Protein AF-A0A9P4WHQ3-F1 (afdb_monomer_lite)

Structure (mmCIF, N/CA/C/O backbone):
data_AF-A0A9P4WHQ3-F1
#
_entry.id   AF-A0A9P4WHQ3-F1
#
loop_
_atom_site.group_PDB
_atom_site.id
_atom_site.type_symbol
_atom_site.label_atom_id
_atom_site.label_alt_id
_atom_site.label_comp_id
_atom_site.label_asym_id
_atom_site.label_entity_id
_atom_site.label_seq_id
_atom_site.pdbx_PDB_ins_code
_atom_site.Cartn_x
_atom_site.Cartn_y
_atom_site.Cartn_z
_atom_site.occupancy
_atom_site.B_iso_or_equiv
_atom_site.auth_seq_id
_atom_site.auth_comp_id
_atom_site.auth_asym_id
_atom_site.auth_atom_id
_atom_site.pdbx_PDB_model_num
ATOM 1 N N . MET A 1 1 ? -37.251 -9.359 0.823 1.00 60.66 1 MET A N 1
ATOM 2 C CA . MET A 1 1 ? -37.251 -7.897 1.041 1.00 60.66 1 MET A CA 1
ATOM 3 C C . MET A 1 1 ? -37.275 -7.653 2.541 1.00 60.66 1 MET A C 1
ATOM 5 O O . MET A 1 1 ? -38.050 -8.342 3.196 1.00 60.66 1 MET A O 1
ATOM 9 N N . PRO A 1 2 ? -36.410 -6.785 3.092 1.00 77.44 2 PRO A N 1
ATOM 10 C CA . PRO A 1 2 ? -36.405 -6.489 4.525 1.00 77.44 2 PRO A CA 1
ATOM 11 C C . PRO A 1 2 ? -37.749 -5.901 4.960 1.00 77.44 2 PRO A C 1
ATOM 13 O O . PRO A 1 2 ? -38.456 -5.282 4.158 1.00 77.44 2 PRO A O 1
ATOM 16 N N . SER A 1 3 ? -38.116 -6.111 6.220 1.00 88.94 3 SER A N 1
ATOM 17 C CA . SER A 1 3 ? -39.392 -5.615 6.739 1.00 88.94 3 SER A CA 1
ATOM 18 C C . SER A 1 3 ? -39.396 -4.082 6.820 1.00 88.94 3 SER A C 1
ATOM 20 O O . SER A 1 3 ? -38.364 -3.443 7.040 1.00 88.94 3 SER A O 1
ATOM 22 N N . LEU A 1 4 ? -40.576 -3.462 6.697 1.00 88.06 4 LEU A N 1
ATOM 23 C CA . LEU A 1 4 ? -40.725 -2.005 6.839 1.00 88.06 4 LEU A CA 1
ATOM 24 C C . LEU A 1 4 ? -40.186 -1.503 8.192 1.00 88.06 4 LEU A C 1
ATOM 26 O O . LEU A 1 4 ? -39.644 -0.403 8.285 1.00 88.06 4 LEU A O 1
ATOM 30 N N . ALA A 1 5 ? -40.322 -2.317 9.241 1.00 87.69 5 ALA A N 1
ATOM 31 C CA . ALA A 1 5 ? -39.817 -2.012 10.572 1.00 87.69 5 ALA A CA 1
ATOM 32 C C . ALA A 1 5 ? -38.280 -1.960 10.609 1.00 87.69 5 ALA A C 1
ATOM 34 O O . ALA A 1 5 ? -37.713 -1.026 11.179 1.00 87.69 5 ALA A O 1
ATOM 35 N N . GLU A 1 6 ? -37.601 -2.904 9.953 1.00 88.56 6 GLU A N 1
ATOM 36 C CA . GLU A 1 6 ? -36.138 -2.902 9.836 1.00 88.56 6 GLU A CA 1
ATOM 37 C C . GLU A 1 6 ? -35.634 -1.713 9.024 1.00 88.56 6 GLU A C 1
ATOM 39 O O . GLU A 1 6 ? -34.661 -1.079 9.432 1.00 88.56 6 GLU A O 1
ATOM 44 N N . LEU A 1 7 ? -36.323 -1.356 7.934 1.00 92.00 7 LEU A N 1
ATOM 45 C CA . LEU A 1 7 ? -35.969 -0.189 7.125 1.00 92.00 7 LEU A CA 1
ATOM 46 C C . LEU A 1 7 ? -36.108 1.111 7.931 1.00 92.00 7 LEU A C 1
ATOM 48 O O . LEU A 1 7 ? -35.200 1.939 7.932 1.00 92.00 7 LEU A O 1
ATOM 52 N N . LYS A 1 8 ? -37.212 1.272 8.674 1.00 92.75 8 LYS A N 1
ATOM 53 C CA . LYS A 1 8 ? -37.427 2.434 9.552 1.00 92.75 8 LYS A CA 1
ATOM 54 C C . LYS A 1 8 ? -36.368 2.522 10.646 1.00 92.75 8 LYS A C 1
ATOM 56 O O . LYS A 1 8 ? -35.884 3.614 10.936 1.00 92.75 8 LYS A O 1
ATOM 61 N N . ARG A 1 9 ? -35.987 1.387 11.239 1.00 91.75 9 ARG A N 1
ATOM 62 C CA . ARG A 1 9 ? -34.928 1.342 12.252 1.00 91.75 9 ARG A CA 1
ATOM 63 C C . ARG A 1 9 ? -33.576 1.723 11.653 1.00 91.75 9 ARG A C 1
ATOM 65 O O . ARG A 1 9 ? -32.908 2.591 12.201 1.00 91.75 9 ARG A O 1
ATOM 72 N N . ALA A 1 10 ? -33.212 1.131 10.516 1.00 87.31 10 ALA A N 1
ATOM 73 C CA . ALA A 1 10 ? -31.961 1.424 9.823 1.00 87.31 10 ALA A CA 1
ATOM 74 C C . ALA A 1 10 ? -31.871 2.897 9.398 1.00 87.31 10 ALA A C 1
ATOM 76 O O . ALA A 1 10 ? -30.833 3.520 9.599 1.00 87.31 10 ALA A O 1
ATOM 77 N N . ALA A 1 11 ? -32.965 3.476 8.891 1.00 91.81 11 ALA A N 1
ATOM 78 C CA . ALA A 1 11 ? -33.026 4.888 8.523 1.00 91.81 11 ALA A CA 1
ATOM 79 C C . ALA A 1 11 ? -32.851 5.817 9.734 1.00 91.81 11 ALA A C 1
ATOM 81 O O . ALA A 1 11 ? -32.116 6.796 9.643 1.00 91.81 11 ALA A O 1
ATOM 82 N N . ARG A 1 12 ? -33.464 5.493 10.883 1.00 91.25 12 ARG A N 1
ATOM 83 C CA . ARG A 1 12 ? -33.260 6.257 12.126 1.00 91.25 12 ARG A CA 1
ATOM 84 C C . ARG A 1 12 ? -31.816 6.184 12.598 1.00 91.25 12 ARG A C 1
ATOM 86 O O . ARG A 1 12 ? -31.216 7.221 12.824 1.00 91.25 12 ARG A O 1
ATOM 93 N N . THR A 1 13 ? -31.235 4.987 12.661 1.00 87.75 13 THR A N 1
ATOM 94 C CA . THR A 1 13 ? -29.832 4.819 13.063 1.00 87.75 13 THR A CA 1
ATOM 95 C C . THR A 1 13 ? -28.874 5.532 12.107 1.00 87.75 13 THR A C 1
ATOM 97 O O . THR A 1 13 ? -27.897 6.122 12.554 1.00 87.75 13 THR A O 1
ATOM 100 N N . ALA A 1 14 ? -29.157 5.519 10.802 1.00 85.69 14 ALA A N 1
ATOM 101 C CA . ALA A 1 14 ? -28.360 6.241 9.817 1.00 85.69 14 ALA A CA 1
ATOM 102 C C . ALA A 1 14 ? -28.469 7.764 9.984 1.00 85.69 14 ALA A C 1
ATOM 104 O O . ALA A 1 14 ? -27.453 8.445 9.898 1.00 85.69 14 ALA A O 1
ATOM 105 N N . LEU A 1 15 ? -29.669 8.296 10.248 1.00 92.69 15 LEU A N 1
ATOM 106 C CA . LEU A 1 15 ? -29.881 9.727 10.493 1.00 92.69 15 LEU A CA 1
ATOM 107 C C . LEU A 1 15 ? -29.251 10.192 11.804 1.00 92.69 15 LEU A C 1
ATOM 109 O O . LEU A 1 15 ? -28.642 11.253 11.828 1.00 92.69 15 LEU A O 1
ATOM 113 N N . GLU A 1 16 ? -29.358 9.397 12.864 1.00 90.06 16 GLU A N 1
ATOM 114 C CA . GLU A 1 16 ? -28.747 9.688 14.163 1.00 90.06 16 GLU A CA 1
ATOM 115 C C . GLU A 1 16 ? -27.221 9.703 14.048 1.00 90.06 16 GLU A C 1
ATOM 117 O O . GLU A 1 16 ? -26.570 10.655 14.469 1.00 90.06 16 GLU A O 1
ATOM 122 N N . TRP A 1 17 ? -26.660 8.709 13.349 1.00 92.56 17 TRP A N 1
ATOM 123 C CA . TRP A 1 17 ? -25.238 8.688 13.026 1.00 92.56 17 TRP A CA 1
ATOM 124 C C . TRP A 1 17 ? -24.823 9.904 12.193 1.00 92.56 17 TRP A C 1
ATOM 126 O O . TRP A 1 17 ? -23.817 10.537 12.501 1.00 92.56 17 TRP A O 1
ATOM 136 N N . LEU A 1 18 ? -25.594 10.255 11.157 1.00 90.00 18 LEU A N 1
ATOM 137 C CA . LEU A 1 18 ? -25.300 11.408 10.305 1.00 90.00 18 LEU A CA 1
ATOM 138 C C . LEU A 1 18 ? -25.360 12.717 11.100 1.00 90.00 18 LEU A C 1
ATOM 140 O O . LEU A 1 18 ? -24.548 13.604 10.867 1.00 90.00 18 LEU A O 1
ATOM 144 N N . TRP A 1 19 ? -26.305 12.829 12.033 1.00 90.62 19 TRP A N 1
ATOM 145 C CA . TRP A 1 19 ? -26.492 13.988 12.897 1.00 90.62 19 TRP A CA 1
ATOM 146 C C . TRP A 1 19 ? -25.334 14.150 13.883 1.00 90.62 19 TRP A C 1
ATOM 148 O O . TRP A 1 19 ? -24.694 15.200 13.895 1.00 90.62 19 TRP A O 1
ATOM 158 N N . GLU A 1 20 ? -25.000 13.111 14.655 1.00 86.25 20 GLU A N 1
ATOM 159 C CA . GLU A 1 20 ? -23.851 13.132 15.574 1.00 86.25 20 GLU A CA 1
ATOM 160 C C . GLU A 1 20 ? -22.543 13.406 14.826 1.00 86.25 20 GLU A C 1
ATOM 162 O O . GLU A 1 20 ? -21.713 14.213 15.254 1.00 86.25 20 GLU A O 1
ATOM 167 N N . TRP A 1 21 ? -22.372 12.775 13.664 1.00 83.56 21 TRP A N 1
ATOM 168 C CA . TRP A 1 21 ? -21.216 13.003 12.812 1.00 83.56 21 TRP A CA 1
ATOM 169 C C . TRP A 1 21 ? -21.183 14.438 12.272 1.00 83.56 21 TRP A C 1
ATOM 171 O O . TRP A 1 21 ? -20.144 15.083 12.329 1.00 83.56 21 TRP A O 1
ATOM 181 N N . TYR A 1 22 ? -22.306 14.985 11.805 1.00 84.06 22 TYR A N 1
ATOM 182 C CA . TYR A 1 22 ? -22.380 16.357 11.300 1.00 84.06 22 TYR A CA 1
ATOM 183 C C . TYR A 1 22 ? -21.968 17.377 12.366 1.00 84.06 22 TYR A C 1
ATOM 185 O O . TYR A 1 22 ? -21.098 18.205 12.105 1.00 84.06 22 TYR A O 1
ATOM 193 N N . TRP A 1 23 ? -22.518 17.289 13.579 1.00 77.94 23 TRP A N 1
ATOM 194 C CA . TRP A 1 23 ? -22.224 18.262 14.637 1.00 77.94 23 TRP A CA 1
ATOM 195 C C . TRP A 1 23 ? -20.805 18.143 15.182 1.00 77.94 23 TRP A C 1
ATOM 197 O O . TRP A 1 23 ? -20.116 19.156 15.289 1.00 77.94 23 TRP A O 1
ATOM 207 N N . THR A 1 24 ? -20.313 16.919 15.404 1.00 74.12 24 THR A N 1
ATOM 208 C CA . THR A 1 24 ? -18.900 16.719 15.774 1.00 74.12 24 THR A CA 1
ATOM 209 C C . THR A 1 24 ? -17.954 17.268 14.704 1.00 74.12 24 THR A C 1
ATOM 211 O O . THR A 1 24 ? -16.910 17.833 15.025 1.00 74.12 24 THR A O 1
ATOM 214 N N . GLN A 1 25 ? -18.326 17.178 13.423 1.00 63.47 25 GLN A N 1
ATOM 215 C CA . GLN A 1 25 ? -17.538 17.753 12.335 1.00 63.47 25 GLN A CA 1
ATOM 216 C C . GLN A 1 25 ? -17.646 19.275 12.237 1.00 63.47 25 GLN A C 1
ATOM 218 O O . GLN A 1 25 ? -16.656 19.907 11.868 1.00 63.47 25 GLN A O 1
ATOM 223 N N . LEU A 1 26 ? -18.779 19.888 12.594 1.00 70.62 26 LEU A N 1
ATOM 224 C CA . LEU A 1 26 ? -18.889 21.349 12.648 1.00 70.62 26 LEU A CA 1
ATOM 225 C C . LEU A 1 26 ? -18.020 21.939 13.760 1.00 70.62 26 LEU A C 1
ATOM 227 O O . LEU A 1 26 ? -17.287 22.895 13.500 1.00 70.62 26 LEU A O 1
ATOM 231 N N . ASP A 1 27 ? -18.015 21.335 14.949 1.00 67.56 27 ASP A N 1
ATOM 232 C CA . ASP A 1 27 ? -17.145 21.763 16.056 1.00 67.56 27 ASP A CA 1
ATOM 233 C C . ASP A 1 27 ? -15.662 21.730 15.645 1.00 67.56 27 ASP A C 1
ATOM 235 O O . ASP A 1 27 ? -14.860 22.607 15.980 1.00 67.56 27 ASP A O 1
ATOM 239 N N . HIS A 1 28 ? -15.303 20.737 14.831 1.00 56.38 28 HIS A N 1
ATOM 240 C CA . HIS A 1 28 ? -13.972 20.563 14.268 1.00 56.38 28 HIS A CA 1
ATOM 241 C C . HIS A 1 28 ? -13.645 21.495 13.091 1.00 56.38 28 HIS A C 1
ATOM 243 O O . HIS A 1 28 ? -12.481 21.897 12.954 1.00 56.38 28 HIS A O 1
ATOM 249 N N . ALA A 1 29 ? -14.623 21.813 12.241 1.00 55.34 29 ALA A N 1
ATOM 250 C CA . ALA A 1 29 ? -14.470 22.659 11.058 1.00 55.34 29 ALA A CA 1
ATOM 251 C C . ALA A 1 29 ? -14.414 24.152 11.411 1.00 55.34 29 ALA A C 1
ATOM 253 O O . ALA A 1 29 ? -13.648 24.889 10.794 1.00 55.34 29 ALA A O 1
ATOM 254 N N . PHE A 1 30 ? -15.160 24.580 12.433 1.00 62.38 30 PHE A N 1
ATOM 255 C CA . PHE A 1 30 ? -15.199 25.975 12.883 1.00 62.38 30 PHE A CA 1
ATOM 256 C C . PHE A 1 30 ? -14.212 26.301 14.006 1.00 62.38 30 PHE A C 1
ATOM 258 O O . PHE A 1 30 ? -14.163 27.440 14.460 1.00 62.38 30 PHE A O 1
ATOM 265 N N . GLY A 1 31 ? -13.396 25.333 14.439 1.00 54.19 31 GLY A N 1
ATOM 266 C CA . GLY A 1 31 ? -12.308 25.588 15.384 1.00 54.19 31 GLY A CA 1
ATOM 267 C C . GLY A 1 31 ? -12.779 26.124 16.737 1.00 54.19 31 GLY A C 1
ATOM 268 O O . GLY A 1 31 ? -12.006 26.788 17.414 1.00 54.19 31 GLY A O 1
ATOM 269 N N . LEU A 1 32 ? -14.015 25.824 17.154 1.00 52.38 32 LEU A N 1
ATOM 270 C CA . LEU A 1 32 ? -14.577 26.275 18.436 1.00 52.38 32 LEU A CA 1
ATOM 271 C C . LEU A 1 32 ? -13.933 25.590 19.658 1.00 52.38 32 LEU A C 1
ATOM 273 O O . LEU A 1 32 ? -14.339 25.829 20.793 1.00 52.38 32 LEU A O 1
ATOM 277 N N . ALA A 1 33 ? -12.901 24.767 19.452 1.00 45.31 33 ALA A N 1
ATOM 278 C CA . ALA A 1 33 ? -12.026 24.334 20.529 1.00 45.31 33 ALA A CA 1
ATOM 279 C C . ALA A 1 33 ? -11.262 25.555 21.084 1.00 45.31 33 ALA A C 1
ATOM 281 O O . ALA A 1 33 ? -10.563 26.231 20.325 1.00 45.31 33 ALA A O 1
ATOM 282 N N . PRO A 1 34 ? -11.349 25.857 22.391 1.00 45.88 34 PRO A N 1
ATOM 283 C CA . PRO A 1 34 ? -10.672 27.010 22.954 1.00 45.88 34 PRO A CA 1
ATOM 284 C C . PRO A 1 34 ? -9.181 26.692 23.105 1.00 45.88 34 PRO A C 1
ATOM 286 O O . PRO A 1 34 ? -8.759 26.066 24.076 1.00 45.88 34 PRO A O 1
ATOM 289 N N . SER A 1 35 ? -8.362 27.149 22.163 1.00 42.53 35 SER A N 1
ATOM 290 C CA . SER A 1 35 ? -6.934 27.351 22.408 1.00 42.53 35 SER A CA 1
ATOM 291 C C . SER A 1 35 ? -6.424 28.566 21.636 1.00 42.53 35 SER A C 1
ATOM 293 O O . SER A 1 35 ? -6.624 28.674 20.431 1.00 42.53 35 SER A O 1
ATOM 295 N N . LEU A 1 36 ? -5.806 29.461 22.407 1.00 36.81 36 LEU A N 1
ATOM 296 C CA . LEU A 1 36 ? -5.244 30.785 22.123 1.00 36.81 36 LEU A CA 1
ATOM 297 C C . LEU A 1 36 ? -4.415 30.950 20.826 1.00 36.81 36 LEU A C 1
ATOM 299 O O . LEU A 1 36 ? -4.003 29.965 20.217 1.00 36.81 36 LEU A O 1
ATOM 303 N N . PRO A 1 37 ? -4.162 32.212 20.410 1.00 60.97 37 PRO A N 1
ATOM 304 C CA . PRO A 1 37 ? -3.750 32.549 19.058 1.00 60.97 37 PRO A CA 1
ATOM 305 C C . PRO A 1 37 ? -2.231 32.512 18.894 1.00 60.97 37 PRO A C 1
ATOM 307 O O . PRO A 1 37 ? -1.508 33.093 19.701 1.00 60.97 37 PRO A O 1
ATOM 310 N N . THR A 1 38 ? -1.767 31.977 17.766 1.00 38.06 38 THR A N 1
ATOM 311 C CA . THR A 1 38 ? -0.480 32.394 17.203 1.00 38.06 38 THR A CA 1
ATOM 312 C C . THR A 1 38 ? -0.541 32.351 15.680 1.00 38.06 38 THR A C 1
ATOM 314 O O . THR A 1 38 ? -0.731 31.306 15.063 1.00 38.06 38 THR A O 1
ATOM 317 N N . PHE A 1 39 ? -0.415 33.539 15.094 1.00 48.00 39 PHE A N 1
ATOM 318 C CA . PHE A 1 39 ? 0.078 33.781 13.741 1.00 48.00 39 PHE A CA 1
ATOM 319 C C . PHE A 1 39 ? 1.367 32.972 13.529 1.00 48.00 39 PHE A C 1
ATOM 321 O O . PHE A 1 39 ? 2.271 33.152 14.338 1.00 48.00 39 PHE A O 1
ATOM 328 N N . ASP A 1 40 ? 1.503 32.155 12.477 1.00 36.25 40 ASP A N 1
ATOM 329 C CA . ASP A 1 40 ? 2.847 31.876 11.951 1.00 36.25 40 ASP A CA 1
ATOM 330 C C . ASP A 1 40 ? 2.868 31.239 10.554 1.00 36.25 40 ASP A C 1
ATOM 332 O O . ASP A 1 40 ? 1.939 30.540 10.142 1.00 36.25 40 ASP A O 1
ATOM 336 N N . MET A 1 41 ? 3.984 31.443 9.859 1.00 37.22 41 MET A N 1
ATOM 337 C CA . MET A 1 41 ? 4.415 30.804 8.613 1.00 37.22 41 MET A CA 1
ATOM 338 C C . MET A 1 41 ? 4.641 29.277 8.758 1.00 37.22 41 MET A C 1
ATOM 340 O O . MET A 1 41 ? 5.706 28.758 8.439 1.00 37.22 41 MET A O 1
ATOM 344 N N . GLY A 1 42 ? 3.641 28.541 9.253 1.00 40.91 42 GLY A N 1
ATOM 345 C CA . GLY A 1 42 ? 3.714 27.126 9.646 1.00 40.91 42 GLY A CA 1
ATOM 346 C C . GLY A 1 42 ? 2.752 26.210 8.884 1.00 40.91 42 GLY A C 1
ATOM 347 O O . GLY A 1 42 ? 2.120 25.335 9.477 1.00 40.91 42 GLY A O 1
ATOM 348 N N . THR A 1 43 ? 2.568 26.418 7.579 1.00 56.44 43 THR A N 1
ATOM 349 C CA . THR A 1 43 ? 1.574 25.660 6.798 1.00 56.44 43 THR A CA 1
ATOM 350 C C . THR A 1 43 ? 1.950 24.183 6.632 1.00 56.44 43 THR A C 1
ATOM 352 O O . THR A 1 43 ? 1.084 23.326 6.798 1.00 56.44 43 THR A O 1
ATOM 355 N N . GLU A 1 44 ? 3.219 23.846 6.378 1.00 57.00 44 GLU A N 1
ATOM 356 C CA . GLU A 1 44 ? 3.643 22.451 6.147 1.00 57.00 44 GLU A CA 1
ATOM 357 C C . GLU A 1 44 ? 3.706 21.596 7.419 1.00 57.00 44 GLU A C 1
ATOM 359 O O . GLU A 1 44 ? 3.245 20.447 7.420 1.00 57.00 44 GLU A O 1
ATOM 364 N N . THR A 1 45 ? 4.219 22.150 8.521 1.00 63.59 45 THR A N 1
ATOM 365 C CA . THR A 1 45 ? 4.191 21.491 9.837 1.00 63.59 45 THR A CA 1
ATOM 366 C C . THR A 1 45 ? 2.749 21.270 10.283 1.00 63.59 45 THR A C 1
ATOM 368 O O . THR A 1 45 ? 2.390 20.153 10.652 1.00 63.59 45 THR A O 1
ATOM 371 N N . SER A 1 46 ? 1.866 22.258 10.085 1.00 83.81 46 SER A N 1
ATOM 372 C CA . SER A 1 46 ? 0.438 22.099 10.384 1.00 83.81 46 SER A CA 1
ATOM 373 C C . SER A 1 46 ? -0.240 21.015 9.537 1.00 83.81 46 SER A C 1
ATOM 375 O O . SER A 1 46 ? -1.065 20.262 10.060 1.00 83.81 46 SER A O 1
ATOM 377 N N . VAL A 1 47 ? 0.084 20.893 8.243 1.00 89.69 47 VAL A N 1
ATOM 378 C CA . VAL A 1 47 ? -0.473 19.828 7.385 1.00 89.69 47 VAL A CA 1
ATOM 379 C C . VAL A 1 47 ? -0.010 18.454 7.863 1.00 89.69 47 VAL A C 1
ATOM 381 O O . VAL A 1 47 ? -0.834 17.550 8.008 1.00 89.69 47 VAL A O 1
ATOM 384 N N . THR A 1 48 ? 1.280 18.312 8.157 1.00 91.38 48 THR A N 1
ATOM 385 C CA . THR A 1 48 ? 1.873 17.054 8.631 1.00 91.38 48 THR A CA 1
ATOM 386 C C . THR A 1 48 ? 1.257 16.616 9.962 1.00 91.38 48 THR A C 1
ATOM 388 O O . THR A 1 48 ? 0.826 15.469 10.090 1.00 91.38 48 THR A O 1
ATOM 391 N N . ASP A 1 49 ? 1.102 17.534 10.918 1.00 92.50 49 ASP A N 1
ATOM 392 C CA . ASP A 1 49 ? 0.495 17.248 12.223 1.00 92.50 49 ASP A CA 1
ATOM 393 C C . ASP A 1 49 ? -0.978 16.845 12.103 1.00 92.50 49 ASP A C 1
ATOM 395 O O . ASP A 1 49 ? -1.444 15.905 12.755 1.00 92.50 49 ASP A O 1
ATOM 399 N N . ARG A 1 50 ? -1.732 17.513 11.222 1.00 93.56 50 ARG A N 1
ATOM 400 C CA . ARG A 1 50 ? -3.125 17.146 10.931 1.00 93.56 50 ARG A CA 1
ATOM 401 C C . ARG A 1 50 ? -3.221 15.754 10.304 1.00 93.56 50 ARG A C 1
ATOM 403 O O . ARG A 1 50 ? -4.091 14.981 10.707 1.00 93.56 50 ARG A O 1
ATOM 410 N N . LEU A 1 51 ? -2.334 15.411 9.366 1.00 95.50 51 LEU A N 1
ATOM 411 C CA . LEU A 1 51 ? -2.280 14.072 8.768 1.00 95.50 51 LEU A CA 1
ATOM 412 C C . LEU A 1 51 ? -1.926 13.008 9.811 1.00 95.50 51 LEU A C 1
ATOM 414 O O . LEU A 1 51 ? -2.627 11.999 9.907 1.00 95.50 51 LEU A O 1
ATOM 418 N N . HIS A 1 52 ? -0.922 13.259 10.654 1.00 94.00 52 HIS A N 1
ATOM 419 C CA . HIS A 1 52 ? -0.587 12.386 11.779 1.00 94.00 52 HIS A CA 1
ATOM 420 C C . HIS A 1 52 ? -1.772 12.169 12.719 1.00 94.00 52 HIS A C 1
ATOM 422 O O . HIS A 1 52 ? -2.032 11.037 13.131 1.00 94.00 52 HIS A O 1
ATOM 428 N N . ASN A 1 53 ? -2.530 13.220 13.030 1.00 94.88 53 ASN A N 1
ATOM 429 C CA . ASN A 1 53 ? -3.714 13.109 13.876 1.00 94.88 53 ASN A CA 1
ATOM 430 C C . ASN A 1 53 ? -4.810 12.247 13.235 1.00 94.88 53 ASN A C 1
ATOM 432 O O . ASN A 1 53 ? -5.397 11.407 13.926 1.00 94.88 53 ASN A O 1
ATOM 436 N N . ILE A 1 54 ? -5.054 12.386 11.928 1.00 96.00 54 ILE A N 1
ATOM 437 C CA . ILE A 1 54 ? -6.000 11.529 11.192 1.00 96.00 54 ILE A CA 1
ATOM 438 C C . ILE A 1 54 ? -5.537 10.072 11.235 1.00 96.00 54 ILE A C 1
ATOM 440 O O . ILE A 1 54 ? -6.316 9.192 11.604 1.00 96.00 54 ILE A O 1
ATOM 444 N N . ILE A 1 55 ? -4.261 9.823 10.933 1.00 96.19 55 ILE A N 1
ATOM 445 C CA . ILE A 1 55 ? -3.661 8.486 10.949 1.00 96.19 55 ILE A CA 1
ATOM 446 C C . ILE A 1 55 ? -3.769 7.852 12.343 1.00 96.19 55 ILE A C 1
ATOM 448 O O . ILE A 1 55 ? -4.254 6.730 12.492 1.00 96.19 55 ILE A O 1
ATOM 452 N N . LYS A 1 56 ? -3.366 8.571 13.392 1.00 95.38 56 LYS A N 1
ATOM 453 C CA . LYS A 1 56 ? -3.402 8.082 14.776 1.00 95.38 56 LYS A CA 1
ATOM 454 C C . LYS A 1 56 ? -4.828 7.757 15.221 1.00 95.38 56 LYS A C 1
ATOM 456 O O . LYS A 1 56 ? -5.061 6.719 15.848 1.00 95.38 56 LYS A O 1
ATOM 461 N N . THR A 1 57 ? -5.780 8.624 14.877 1.00 95.50 57 THR A N 1
ATOM 462 C CA . THR A 1 57 ? -7.205 8.427 15.176 1.00 95.50 57 THR A CA 1
ATOM 463 C C . THR A 1 57 ? -7.749 7.201 14.448 1.00 95.50 57 THR A C 1
ATOM 465 O O . THR A 1 57 ? -8.390 6.356 15.078 1.00 95.50 57 THR A O 1
ATOM 468 N N . TYR A 1 58 ? -7.415 7.051 13.162 1.00 97.00 58 TYR A N 1
ATOM 469 C CA . TYR A 1 58 ? -7.748 5.872 12.370 1.00 97.00 58 TYR A CA 1
ATOM 470 C C . TYR A 1 58 ? -7.215 4.590 13.016 1.00 97.00 58 TYR A C 1
ATOM 472 O O . TYR A 1 58 ? -7.991 3.681 13.300 1.00 97.00 58 TYR A O 1
ATOM 480 N N . VAL A 1 59 ? -5.914 4.528 13.314 1.00 96.12 59 VAL A N 1
ATOM 481 C CA . VAL A 1 59 ? -5.276 3.331 13.882 1.00 96.12 59 VAL A CA 1
ATOM 482 C C . VAL A 1 59 ? -5.916 2.947 15.218 1.00 96.12 59 VAL A C 1
ATOM 484 O O . VAL A 1 59 ? -6.167 1.764 15.461 1.00 96.12 59 VAL A O 1
ATOM 487 N N . LYS A 1 60 ? -6.228 3.923 16.082 1.00 95.69 60 LYS A N 1
ATOM 488 C CA . LYS A 1 60 ? -6.911 3.672 17.361 1.00 95.69 60 LYS A CA 1
ATOM 489 C C . LYS A 1 60 ? -8.307 3.078 17.147 1.00 95.69 60 LYS A C 1
ATOM 491 O O . LYS A 1 60 ? -8.612 2.037 17.731 1.00 95.69 60 LYS A O 1
ATOM 496 N N . ALA A 1 61 ? -9.123 3.705 16.299 1.00 94.94 61 ALA A N 1
ATOM 497 C CA . ALA A 1 61 ? -10.474 3.237 15.993 1.00 94.94 61 ALA A CA 1
ATOM 498 C C . ALA A 1 61 ? -10.453 1.850 15.330 1.00 94.94 61 ALA A C 1
ATOM 500 O O . ALA A 1 61 ? -11.188 0.949 15.731 1.00 94.94 61 ALA A O 1
ATOM 501 N N . ARG A 1 62 ? -9.538 1.634 14.382 1.00 95.19 62 ARG A N 1
ATOM 502 C CA . ARG A 1 62 ? -9.393 0.366 13.668 1.00 95.19 62 ARG A CA 1
ATOM 503 C C . ARG A 1 62 ? -8.989 -0.776 14.595 1.00 95.19 62 ARG A C 1
ATOM 505 O O . ARG A 1 62 ? -9.563 -1.860 14.525 1.00 95.19 62 ARG A O 1
ATOM 512 N N . LYS A 1 63 ? -8.051 -0.538 15.517 1.00 93.94 63 LYS A N 1
ATOM 513 C CA . LYS A 1 63 ? -7.679 -1.526 16.544 1.00 93.94 63 LYS A CA 1
ATOM 514 C C . LYS A 1 63 ? -8.873 -1.898 17.430 1.00 93.94 63 LYS A C 1
ATOM 516 O O . LYS A 1 63 ? -8.999 -3.060 17.809 1.00 93.94 63 LYS A O 1
ATOM 521 N N . GLN A 1 64 ? -9.757 -0.952 17.743 1.00 94.38 64 GLN A N 1
ATOM 522 C CA . GLN A 1 64 ? -10.982 -1.224 18.502 1.00 94.38 64 GLN A CA 1
ATOM 523 C C . GLN A 1 64 ? -12.005 -2.039 17.690 1.00 94.38 64 GLN A C 1
ATOM 525 O O . GLN A 1 64 ? -12.592 -2.981 18.225 1.00 94.38 64 GLN A O 1
ATOM 530 N N . GLU A 1 65 ? -12.184 -1.744 16.401 1.00 94.38 65 GLU A N 1
ATOM 531 C CA . GLU A 1 65 ? -13.035 -2.538 15.495 1.00 94.38 65 GLU A CA 1
ATOM 532 C C . GLU A 1 65 ? -12.561 -3.994 15.381 1.00 94.38 65 GLU A C 1
ATOM 534 O O . GLU A 1 65 ? -13.366 -4.919 15.483 1.00 94.38 65 GLU A O 1
ATOM 539 N N . ILE A 1 66 ? -11.248 -4.204 15.245 1.00 93.00 66 ILE A N 1
ATOM 540 C CA . ILE A 1 66 ? -10.650 -5.545 15.192 1.00 93.00 66 ILE A CA 1
ATOM 541 C C . ILE A 1 66 ? -10.875 -6.287 16.519 1.00 93.00 66 ILE A C 1
ATOM 543 O O . ILE A 1 66 ? -11.327 -7.431 16.521 1.00 93.00 66 ILE A O 1
ATOM 547 N N . LYS A 1 67 ? -10.625 -5.631 17.662 1.00 93.25 67 LYS A N 1
ATOM 548 C CA . LYS A 1 67 ? -10.825 -6.231 18.996 1.00 93.25 67 LYS A CA 1
ATOM 549 C C . LYS A 1 67 ? -12.283 -6.589 19.279 1.00 93.25 67 LYS A C 1
ATOM 551 O O . LYS A 1 67 ? -12.553 -7.621 19.883 1.00 93.25 67 LYS A O 1
ATOM 556 N N . SER A 1 68 ? -13.215 -5.758 18.823 1.00 92.00 68 SER A N 1
ATOM 557 C CA . SER A 1 68 ? -14.659 -6.008 18.944 1.00 92.00 68 SER A CA 1
ATOM 558 C C . SER A 1 68 ? -15.182 -7.071 17.971 1.00 92.00 68 SER A C 1
ATOM 560 O O . SER A 1 68 ? -16.378 -7.350 17.987 1.00 92.00 68 SER A O 1
ATOM 562 N N . LYS A 1 69 ? -14.309 -7.673 17.143 1.00 86.44 69 LYS A N 1
ATOM 563 C CA . LYS A 1 69 ? -14.655 -8.673 16.116 1.00 86.44 69 LYS A CA 1
ATOM 564 C C . LYS A 1 69 ? -15.822 -8.217 15.237 1.00 86.44 69 LYS A C 1
ATOM 566 O O . LYS A 1 69 ? -16.672 -9.011 14.830 1.00 86.44 69 LYS A O 1
ATOM 571 N N . ARG A 1 70 ? -15.889 -6.910 14.977 1.00 82.50 70 ARG A N 1
ATOM 572 C CA . ARG A 1 70 ? -16.966 -6.316 14.195 1.00 82.50 70 ARG A CA 1
ATOM 573 C C . ARG A 1 70 ? -16.878 -6.831 12.758 1.00 82.50 70 ARG A C 1
ATOM 575 O O . ARG A 1 70 ? -15.784 -6.956 12.208 1.00 82.50 70 ARG A O 1
ATOM 582 N N . ARG A 1 71 ? -18.029 -7.117 12.141 1.00 81.94 71 ARG A N 1
ATOM 583 C CA . ARG A 1 71 ? -18.080 -7.498 10.722 1.00 81.94 71 ARG A CA 1
ATOM 584 C C . ARG A 1 71 ? -17.475 -6.380 9.857 1.00 81.94 71 ARG A C 1
ATOM 586 O O . ARG A 1 71 ? -17.614 -5.197 10.181 1.00 81.94 71 ARG A O 1
ATOM 593 N N . SER A 1 72 ? -16.775 -6.755 8.787 1.00 75.88 72 SER A N 1
ATOM 594 C CA . SER A 1 72 ? -16.011 -5.824 7.943 1.00 75.88 72 SER A CA 1
ATOM 595 C C . SER A 1 72 ? -16.884 -4.749 7.290 1.00 75.88 72 SER A C 1
ATOM 597 O O . SER A 1 72 ? -16.461 -3.601 7.210 1.00 75.88 72 SER A O 1
ATOM 599 N N . ASP A 1 73 ? -18.116 -5.091 6.913 1.00 76.44 73 ASP A N 1
ATOM 600 C CA . ASP A 1 73 ? -19.130 -4.195 6.339 1.00 76.44 73 ASP A CA 1
ATOM 601 C C . ASP A 1 73 ? -19.593 -3.095 7.302 1.00 76.44 73 ASP A C 1
ATOM 603 O O . ASP A 1 73 ? -20.078 -2.052 6.876 1.00 76.44 73 ASP A O 1
ATOM 607 N N . LEU A 1 74 ? -19.431 -3.313 8.606 1.00 80.19 74 LEU A N 1
ATOM 608 C CA . LEU A 1 74 ? -19.804 -2.351 9.638 1.00 80.19 74 LEU A CA 1
ATOM 609 C C . LEU A 1 74 ? -18.620 -1.491 10.101 1.00 80.19 74 LEU A C 1
ATOM 611 O O . LEU A 1 74 ? -18.807 -0.607 10.934 1.00 80.19 74 LEU A O 1
ATOM 615 N N . CYS A 1 75 ? -17.403 -1.755 9.626 1.00 87.00 75 CYS A N 1
ATOM 616 C CA . CYS A 1 75 ? -16.226 -0.978 10.000 1.00 87.00 75 CYS A CA 1
ATOM 617 C C . CYS A 1 75 ? -16.249 0.379 9.285 1.00 87.00 75 CYS A C 1
ATOM 619 O O . CYS A 1 75 ? -16.178 0.442 8.060 1.00 87.00 75 CYS A O 1
ATOM 621 N N . THR A 1 76 ? -16.328 1.468 10.048 1.00 93.06 76 THR A N 1
ATOM 622 C CA . THR A 1 76 ? -16.439 2.832 9.507 1.00 93.06 76 THR A CA 1
ATOM 623 C C . THR A 1 76 ? -15.169 3.648 9.707 1.00 93.06 76 THR A C 1
ATOM 625 O O . THR A 1 76 ? -15.050 4.721 9.121 1.00 93.06 76 THR A O 1
ATOM 628 N N . SER A 1 77 ? -14.187 3.147 10.467 1.00 94.62 77 SER A N 1
ATOM 629 C CA . SER A 1 77 ? -12.943 3.866 10.775 1.00 94.62 77 SER A CA 1
ATOM 630 C C . SER A 1 77 ? -12.231 4.427 9.537 1.00 94.62 77 SER A C 1
ATOM 632 O O . SER A 1 77 ? -11.856 5.599 9.529 1.00 94.62 77 SER A O 1
ATOM 634 N N . ALA A 1 78 ? -12.091 3.628 8.474 1.00 95.00 78 ALA A N 1
ATOM 635 C CA . ALA A 1 78 ? -11.460 4.060 7.226 1.00 95.00 78 ALA A CA 1
ATOM 636 C C . ALA A 1 78 ? -12.285 5.142 6.513 1.00 95.00 78 ALA A C 1
ATOM 638 O O . ALA A 1 78 ? -11.727 6.153 6.093 1.00 95.00 78 ALA A O 1
ATOM 639 N N . ALA A 1 79 ? -13.609 4.965 6.432 1.00 94.31 79 ALA A N 1
ATOM 640 C CA . ALA A 1 79 ? -14.523 5.934 5.824 1.00 94.31 79 ALA A CA 1
ATOM 641 C C . ALA A 1 79 ? -14.507 7.278 6.563 1.00 94.31 79 ALA A C 1
ATOM 643 O O . ALA A 1 79 ? -14.400 8.332 5.937 1.00 94.31 79 ALA A O 1
ATOM 644 N N . THR A 1 80 ? -14.519 7.242 7.895 1.00 94.81 80 THR A N 1
ATOM 645 C CA . THR A 1 80 ? -14.393 8.432 8.742 1.00 94.81 80 THR A CA 1
ATOM 646 C C . THR A 1 80 ? -13.053 9.131 8.527 1.00 94.81 80 THR A C 1
ATOM 648 O O . THR A 1 80 ? -13.012 10.358 8.426 1.00 94.81 80 THR A O 1
ATOM 651 N N . ALA A 1 81 ? -11.955 8.376 8.422 1.00 95.94 81 ALA A N 1
ATOM 652 C CA . ALA A 1 81 ? -10.629 8.941 8.189 1.00 95.94 81 ALA A CA 1
ATOM 653 C C . ALA A 1 81 ? -10.507 9.583 6.797 1.00 95.94 81 ALA A C 1
ATOM 655 O O . ALA A 1 81 ? -10.024 10.709 6.698 1.00 95.94 81 ALA A O 1
ATOM 656 N N . TRP A 1 82 ? -11.014 8.924 5.748 1.00 95.19 82 TRP A N 1
ATOM 657 C CA . TRP A 1 82 ? -11.110 9.494 4.400 1.00 95.19 82 TRP A CA 1
ATOM 658 C C . TRP A 1 82 ? -11.955 10.768 4.387 1.00 95.19 82 TRP A C 1
ATOM 660 O O . TRP A 1 82 ? -11.514 11.796 3.885 1.00 95.19 82 TRP A O 1
ATOM 670 N N . SER A 1 83 ? -13.139 10.742 5.000 1.00 94.00 83 SER A N 1
ATOM 671 C CA . SER A 1 83 ? -14.003 11.922 5.044 1.00 94.00 83 SER A CA 1
ATOM 672 C C . SER A 1 83 ? -13.350 13.081 5.793 1.00 94.00 83 SER A C 1
ATOM 674 O O . SER A 1 83 ? -13.464 14.223 5.360 1.00 94.00 83 SER A O 1
ATOM 676 N N . THR A 1 84 ? -12.648 12.799 6.894 1.00 93.75 84 THR A N 1
ATOM 677 C CA . THR A 1 84 ? -11.913 13.820 7.654 1.00 93.75 84 THR A CA 1
ATOM 678 C C . THR A 1 84 ? -10.759 14.382 6.824 1.00 93.75 84 THR A C 1
ATOM 680 O O . THR A 1 84 ? -10.570 15.593 6.792 1.00 93.75 84 THR A O 1
ATOM 683 N N . TYR A 1 85 ? -10.014 13.529 6.115 1.00 94.56 85 TYR A N 1
ATOM 684 C CA . TYR A 1 85 ? -8.962 13.944 5.187 1.00 94.56 85 TYR A CA 1
ATOM 685 C C . TYR A 1 85 ? -9.509 14.872 4.094 1.00 94.56 85 TYR A C 1
ATOM 687 O O . TYR A 1 85 ? -9.029 15.994 3.937 1.00 94.56 85 TYR A O 1
ATOM 695 N N . THR A 1 86 ? -10.570 14.459 3.404 1.00 92.94 86 THR A N 1
ATOM 696 C CA . THR A 1 86 ? -11.192 15.261 2.348 1.00 92.94 86 THR A CA 1
ATOM 697 C C . THR A 1 86 ? -11.727 16.581 2.899 1.00 92.94 86 THR A C 1
ATOM 699 O O . THR A 1 86 ? -11.395 17.632 2.363 1.00 92.94 86 THR A O 1
ATOM 702 N N . LEU A 1 87 ? -12.467 16.571 4.011 1.00 90.56 87 LEU A N 1
ATOM 703 C CA . LEU A 1 87 ? -13.020 17.791 4.612 1.00 90.56 87 LEU A CA 1
ATOM 704 C C . LEU A 1 87 ? -11.926 18.792 5.020 1.00 90.56 87 LEU A C 1
ATOM 706 O O . LEU A 1 87 ? -12.078 19.994 4.825 1.00 90.56 87 LEU A O 1
ATOM 710 N N . ARG A 1 88 ? -10.822 18.307 5.599 1.00 89.62 88 ARG A N 1
ATOM 711 C CA . ARG A 1 88 ? -9.760 19.164 6.150 1.00 89.62 88 ARG A CA 1
ATOM 712 C C . ARG A 1 88 ? -8.840 19.760 5.097 1.00 89.62 88 ARG A C 1
ATOM 714 O O . ARG A 1 88 ? -8.235 20.796 5.367 1.00 89.62 88 ARG A O 1
ATOM 721 N N . PHE A 1 89 ? -8.689 19.088 3.960 1.00 90.81 89 PHE A N 1
ATOM 722 C CA . PHE A 1 89 ? -7.668 19.435 2.976 1.00 90.81 89 PHE A CA 1
ATOM 723 C C . PHE A 1 89 ? -8.214 19.781 1.596 1.00 90.81 89 PHE A C 1
ATOM 725 O O . PHE A 1 89 ? -7.418 20.142 0.740 1.00 90.81 89 PHE A O 1
ATOM 732 N N . THR A 1 90 ? -9.524 19.707 1.361 1.00 90.31 90 THR A N 1
ATOM 733 C CA . THR A 1 90 ? -10.125 20.140 0.091 1.00 90.31 90 THR A CA 1
ATOM 734 C C . THR A 1 90 ? -10.296 21.663 0.085 1.00 90.31 90 THR A C 1
ATOM 736 O O . THR A 1 90 ? -11.038 22.189 0.918 1.00 90.31 90 THR A O 1
ATOM 739 N N . PRO A 1 91 ? -9.626 22.399 -0.822 1.00 82.75 91 PRO A N 1
ATOM 740 C CA . PRO A 1 91 ? -9.839 23.829 -0.993 1.00 82.75 91 PRO A CA 1
ATOM 741 C C . PRO A 1 91 ? -11.253 24.122 -1.501 1.00 82.75 91 PRO A C 1
ATOM 743 O O . PRO A 1 91 ? -11.875 23.301 -2.177 1.00 82.75 91 PRO A O 1
ATOM 746 N N . GLY A 1 92 ? -11.752 25.330 -1.234 1.00 75.06 92 GLY A N 1
ATOM 747 C CA . GLY A 1 92 ? -13.024 25.778 -1.798 1.00 75.06 92 GLY A CA 1
ATOM 748 C C . GLY A 1 92 ? -13.006 25.698 -3.329 1.00 75.06 92 GLY A C 1
ATOM 749 O O . GLY A 1 92 ? -12.153 26.307 -3.969 1.00 75.06 92 GLY A O 1
ATOM 750 N N . GLY A 1 93 ? -13.943 24.942 -3.909 1.00 73.50 93 GLY A N 1
ATOM 751 C CA . GLY A 1 93 ? -14.093 24.791 -5.362 1.00 73.50 93 GLY A CA 1
ATOM 752 C C . GLY A 1 93 ? -13.536 23.496 -5.960 1.00 73.50 93 GLY A C 1
ATOM 753 O O . GLY A 1 93 ? -13.708 23.281 -7.158 1.00 73.50 93 GLY A O 1
ATOM 754 N N . THR A 1 94 ? -12.923 22.611 -5.166 1.00 80.94 94 THR A N 1
ATOM 755 C CA . THR A 1 94 ? -12.559 21.257 -5.616 1.00 80.94 94 THR A CA 1
ATOM 756 C C . THR A 1 94 ? -13.306 20.189 -4.819 1.00 80.94 94 THR A C 1
ATOM 758 O O . THR A 1 94 ? -13.934 20.466 -3.801 1.00 80.94 94 THR A O 1
ATOM 761 N N . THR A 1 95 ? -13.280 18.951 -5.311 1.00 79.75 95 THR A N 1
ATOM 762 C CA . THR A 1 95 ? -13.861 17.779 -4.632 1.00 79.75 95 THR A CA 1
ATOM 763 C C . THR A 1 95 ? -12.803 16.879 -3.997 1.00 79.75 95 THR A C 1
ATOM 765 O O . THR A 1 95 ? -13.149 15.890 -3.356 1.00 79.75 95 THR A O 1
ATOM 768 N N . LEU A 1 96 ? -11.520 17.187 -4.208 1.00 83.69 96 LEU A N 1
ATOM 769 C CA . LEU A 1 96 ? -10.386 16.397 -3.742 1.00 83.69 96 LEU A CA 1
ATOM 770 C C . LEU A 1 96 ? -9.282 17.300 -3.170 1.00 83.69 96 LEU A C 1
ATOM 772 O O . LEU A 1 96 ? -9.079 18.413 -3.680 1.00 83.69 96 LEU A O 1
ATOM 776 N N . PRO A 1 97 ? -8.539 16.810 -2.160 1.00 88.62 97 PRO A N 1
ATOM 777 C CA . PRO A 1 97 ? -7.347 17.477 -1.652 1.00 88.62 97 PRO A CA 1
ATOM 778 C C . PRO A 1 97 ? -6.241 17.649 -2.708 1.00 88.62 97 PRO A C 1
ATOM 780 O O . PRO A 1 97 ? -6.163 16.861 -3.655 1.00 88.62 97 PRO A O 1
ATOM 783 N N . PRO A 1 98 ? -5.345 18.644 -2.553 1.00 90.56 98 PRO A N 1
ATOM 784 C CA . PRO A 1 98 ? -4.230 18.869 -3.462 1.00 90.56 98 PRO A CA 1
ATOM 785 C C . PRO A 1 98 ? -3.268 17.680 -3.511 1.00 90.56 98 PRO A C 1
ATOM 787 O O . PRO A 1 98 ? -3.017 17.019 -2.500 1.00 90.56 98 PRO A O 1
ATOM 790 N N . ALA A 1 99 ? -2.625 17.483 -4.665 1.00 90.94 99 ALA A N 1
ATOM 791 C CA . ALA A 1 99 ? -1.613 16.440 -4.847 1.00 90.94 99 ALA A CA 1
ATOM 792 C C . ALA A 1 99 ? -0.464 16.540 -3.825 1.00 90.94 99 ALA A C 1
ATOM 794 O O . ALA A 1 99 ? 0.017 15.520 -3.347 1.00 90.94 99 ALA A O 1
ATOM 795 N N . ALA A 1 100 ? -0.074 17.754 -3.420 1.00 91.75 100 ALA A N 1
ATOM 796 C CA . ALA A 1 100 ? 0.941 17.963 -2.385 1.00 91.75 100 ALA A CA 1
ATOM 797 C C . ALA A 1 100 ? 0.545 17.335 -1.034 1.00 91.75 100 ALA A C 1
ATOM 799 O O . ALA A 1 100 ? 1.362 16.685 -0.385 1.00 91.75 100 ALA A O 1
ATOM 800 N N . THR A 1 101 ? -0.724 17.455 -0.632 1.00 93.44 101 THR A N 1
ATOM 801 C CA . THR A 1 101 ? -1.231 16.831 0.597 1.00 93.44 101 THR A CA 1
ATOM 802 C C . THR A 1 101 ? -1.276 15.309 0.473 1.00 93.44 101 THR A C 1
ATOM 804 O O . THR A 1 101 ? -0.956 14.606 1.430 1.00 93.44 101 THR A O 1
ATOM 807 N N . GLN A 1 102 ? -1.654 14.785 -0.698 1.00 94.38 102 GLN A N 1
ATOM 808 C CA . GLN A 1 102 ? -1.593 13.346 -0.971 1.00 94.38 102 GLN A CA 1
ATOM 809 C C . GLN A 1 102 ? -0.155 12.821 -0.881 1.00 94.38 102 GLN A C 1
ATOM 811 O O . GLN A 1 102 ? 0.079 11.805 -0.232 1.00 94.38 102 GLN A O 1
ATOM 816 N N . ASN A 1 103 ? 0.810 13.527 -1.471 1.00 94.56 103 ASN A N 1
ATOM 817 C CA . ASN A 1 103 ? 2.221 13.151 -1.421 1.00 94.56 103 ASN A CA 1
ATOM 818 C C . ASN A 1 103 ? 2.744 13.149 0.018 1.00 94.56 103 ASN A C 1
ATOM 820 O O . ASN A 1 103 ? 3.368 12.177 0.430 1.00 94.56 103 ASN A O 1
ATOM 824 N N . LYS A 1 104 ? 2.391 14.162 0.821 1.00 95.38 104 LYS A N 1
ATOM 825 C CA . LYS A 1 104 ? 2.758 14.196 2.242 1.00 95.38 104 LYS A CA 1
ATOM 826 C C . LYS A 1 104 ? 2.173 13.021 3.025 1.00 95.38 104 LYS A C 1
ATOM 828 O O . LYS A 1 104 ? 2.848 12.450 3.874 1.00 95.38 104 LYS A O 1
ATOM 833 N N . LEU A 1 105 ? 0.931 12.630 2.734 1.00 96.38 105 LEU A N 1
ATOM 834 C CA . LEU A 1 105 ? 0.332 11.440 3.336 1.00 96.38 105 LEU A CA 1
ATOM 835 C C . LEU A 1 105 ? 1.105 10.169 2.953 1.00 96.38 105 LEU A C 1
ATOM 837 O O . LEU A 1 105 ? 1.371 9.345 3.821 1.00 96.38 105 LEU A O 1
ATOM 841 N N . LEU A 1 106 ? 1.479 10.015 1.681 1.00 97.00 106 LEU A N 1
ATOM 842 C CA . LEU A 1 106 ? 2.266 8.870 1.216 1.00 97.00 106 LEU A CA 1
ATOM 843 C C . LEU A 1 106 ? 3.649 8.818 1.882 1.00 97.00 106 LEU A C 1
ATOM 845 O O . LEU A 1 106 ? 4.050 7.749 2.337 1.00 97.00 106 LEU A O 1
ATOM 849 N N . GLU A 1 107 ? 4.329 9.959 2.019 1.00 95.31 107 GLU A N 1
ATOM 850 C CA . GLU A 1 107 ? 5.591 10.068 2.765 1.00 95.31 107 GLU A CA 1
ATOM 851 C C . GLU A 1 107 ? 5.427 9.590 4.213 1.00 95.31 107 GLU A C 1
ATOM 853 O O . GLU A 1 107 ? 6.187 8.743 4.660 1.00 95.31 107 GLU A O 1
ATOM 858 N N . LEU A 1 108 ? 4.396 10.044 4.933 1.00 95.50 108 LEU A N 1
ATOM 859 C CA . LEU A 1 108 ? 4.142 9.610 6.317 1.00 95.50 108 LEU A CA 1
ATOM 860 C C . LEU A 1 108 ? 3.806 8.113 6.445 1.00 95.50 108 LEU A C 1
ATOM 862 O O . LEU A 1 108 ? 4.005 7.494 7.498 1.00 95.50 108 LEU A O 1
ATOM 866 N N . LEU A 1 109 ? 3.232 7.527 5.395 1.00 96.75 109 LEU A N 1
ATOM 867 C CA . LEU A 1 109 ? 2.873 6.114 5.362 1.00 96.75 109 LEU A CA 1
ATOM 868 C C . LEU A 1 109 ? 4.093 5.230 5.089 1.00 96.75 109 LEU A C 1
ATOM 870 O O . LEU A 1 109 ? 4.243 4.212 5.761 1.00 96.75 109 LEU A O 1
ATOM 874 N N . VAL A 1 110 ? 4.950 5.609 4.138 1.00 96.38 110 VAL A N 1
ATOM 875 C CA . VAL A 1 110 ? 5.997 4.732 3.587 1.00 96.38 110 VAL A CA 1
ATOM 876 C C . VAL A 1 110 ? 7.411 5.138 4.013 1.00 96.38 110 VAL A C 1
ATOM 878 O O . VAL A 1 110 ? 8.242 4.268 4.282 1.00 96.38 110 VAL A O 1
ATOM 881 N N . THR A 1 111 ? 7.704 6.434 4.091 1.00 92.88 111 THR A N 1
ATOM 882 C CA . THR A 1 111 ? 9.022 6.973 4.459 1.00 92.88 111 THR A CA 1
ATOM 883 C C . THR A 1 111 ? 9.159 7.051 5.985 1.00 92.88 111 THR A C 1
ATOM 885 O O . THR A 1 111 ? 8.157 7.188 6.682 1.00 92.88 111 THR A O 1
ATOM 888 N N . ASP A 1 112 ? 10.384 6.902 6.506 1.00 78.31 112 ASP A N 1
ATOM 889 C CA . ASP A 1 112 ? 10.731 6.863 7.943 1.00 78.31 112 ASP A CA 1
ATOM 890 C C . ASP A 1 112 ? 9.953 7.920 8.767 1.00 78.31 112 ASP A C 1
ATOM 892 O O . ASP A 1 112 ? 10.068 9.113 8.462 1.00 78.31 112 ASP A O 1
ATOM 896 N N . PRO A 1 113 ? 9.100 7.531 9.750 1.00 79.94 113 PRO A N 1
ATOM 897 C CA . PRO A 1 113 ? 9.012 6.239 10.461 1.00 79.94 113 PRO A CA 1
ATOM 898 C C . PRO A 1 113 ? 8.163 5.125 9.822 1.00 79.94 113 PRO A C 1
ATOM 900 O O . PRO A 1 113 ? 7.921 4.110 10.466 1.00 79.94 113 PRO A O 1
ATOM 903 N N . ALA A 1 114 ? 7.691 5.288 8.586 1.00 85.94 114 ALA A N 1
ATOM 904 C CA . ALA A 1 114 ? 6.939 4.296 7.811 1.00 85.94 114 ALA A CA 1
ATOM 905 C C . ALA A 1 114 ? 5.758 3.689 8.588 1.00 85.94 114 ALA A C 1
ATOM 907 O O . ALA A 1 114 ? 5.759 2.514 8.954 1.00 85.94 114 ALA A O 1
ATOM 908 N N . SER A 1 115 ? 4.721 4.492 8.845 1.00 91.69 115 SER A N 1
ATOM 909 C CA . SER A 1 115 ? 3.616 4.101 9.737 1.00 91.69 115 SER A CA 1
ATOM 910 C C . SER A 1 115 ? 2.853 2.828 9.331 1.00 91.69 115 SER A C 1
ATOM 912 O O . SER A 1 115 ? 2.217 2.207 10.186 1.00 91.69 115 SER A O 1
ATOM 914 N N . ILE A 1 116 ? 2.933 2.399 8.066 1.00 95.69 116 ILE A N 1
ATOM 915 C CA . ILE A 1 116 ? 2.337 1.133 7.600 1.00 95.69 116 ILE A CA 1
ATOM 916 C C . ILE A 1 116 ? 3.105 -0.116 8.056 1.00 95.69 116 ILE A C 1
ATOM 918 O O . ILE A 1 116 ? 2.603 -1.232 7.887 1.00 95.69 116 ILE A O 1
ATOM 922 N N . LEU A 1 117 ? 4.309 0.048 8.606 1.00 94.94 117 LEU A N 1
ATOM 923 C CA . LEU A 1 117 ? 5.127 -1.029 9.149 1.00 94.94 117 LEU A CA 1
ATOM 924 C C . LEU A 1 117 ? 4.863 -1.219 10.656 1.00 94.94 117 LEU A C 1
ATOM 926 O O . LEU A 1 117 ? 4.563 -0.258 11.370 1.00 94.94 117 LEU A O 1
ATOM 930 N N . PRO A 1 118 ? 4.960 -2.455 11.176 1.00 92.31 118 PRO A N 1
ATOM 931 C CA . PRO A 1 118 ? 5.026 -2.689 12.615 1.00 92.31 118 PRO A CA 1
ATOM 932 C C . PRO A 1 118 ? 6.222 -1.950 13.230 1.00 92.31 118 PRO A C 1
ATOM 934 O O . PRO A 1 118 ? 7.323 -2.013 12.693 1.00 92.31 118 PRO A O 1
ATOM 937 N N . GLN A 1 119 ? 6.019 -1.283 14.371 1.00 86.94 119 GLN A N 1
ATOM 938 C CA . GLN A 1 119 ? 7.080 -0.526 15.059 1.00 86.94 119 GLN A CA 1
ATOM 939 C C . GLN A 1 119 ? 8.238 -1.414 15.534 1.00 86.94 119 GLN A C 1
ATOM 941 O O . GLN A 1 119 ? 9.358 -0.946 15.698 1.00 86.94 119 GLN A O 1
ATOM 946 N N . ASP A 1 120 ? 7.954 -2.690 15.771 1.00 86.31 120 ASP A N 1
ATOM 947 C CA . ASP A 1 120 ? 8.873 -3.728 16.217 1.00 86.31 120 ASP A CA 1
ATOM 948 C C . ASP A 1 120 ? 9.105 -4.785 15.125 1.00 86.31 120 ASP A C 1
ATOM 950 O O . ASP A 1 120 ? 9.338 -5.955 15.437 1.00 86.31 120 ASP A O 1
ATOM 954 N N . LYS A 1 121 ? 9.018 -4.397 13.839 1.00 89.75 121 LYS A N 1
ATOM 955 C CA . LYS A 1 121 ? 9.258 -5.308 12.711 1.00 89.75 121 LYS A CA 1
ATOM 956 C C . LYS A 1 121 ? 10.631 -5.962 12.861 1.00 89.75 121 LYS A C 1
ATOM 958 O O . LYS A 1 121 ? 11.647 -5.280 12.930 1.00 89.75 121 LYS A O 1
ATOM 963 N N . LYS A 1 122 ? 10.644 -7.296 12.872 1.00 91.38 122 LYS A N 1
ATOM 964 C CA . LYS A 1 122 ? 11.861 -8.116 12.839 1.00 91.38 122 LYS A CA 1
ATOM 965 C C . LYS A 1 122 ? 11.949 -8.844 11.511 1.00 91.38 122 LYS A C 1
ATOM 967 O O . LYS A 1 122 ? 10.918 -9.107 10.886 1.00 91.38 122 LYS A O 1
ATOM 972 N N . LEU A 1 123 ? 13.158 -9.215 11.105 1.00 91.38 123 LEU A N 1
ATOM 973 C CA . LEU A 1 123 ? 13.343 -10.052 9.924 1.00 91.38 123 LEU A CA 1
ATOM 974 C C . LEU A 1 123 ? 12.562 -11.368 10.061 1.00 91.38 123 LEU A C 1
ATOM 976 O O . LEU A 1 123 ? 12.576 -12.003 11.117 1.00 91.38 123 LEU A O 1
ATOM 980 N N . GLY A 1 124 ? 11.824 -11.733 9.015 1.00 91.50 124 GLY A N 1
ATOM 981 C CA . GLY A 1 124 ? 10.981 -12.930 8.955 1.00 91.50 124 GLY A CA 1
ATOM 982 C C . GLY A 1 124 ? 9.671 -12.863 9.753 1.00 91.50 124 GLY A C 1
ATOM 983 O O . GLY A 1 124 ? 8.852 -13.777 9.652 1.00 91.50 124 GLY A O 1
ATOM 984 N N . SER A 1 125 ? 9.416 -11.808 10.538 1.00 93.06 125 SER A N 1
ATOM 985 C CA . SER A 1 125 ? 8.135 -11.673 11.244 1.00 93.06 125 SER A CA 1
ATOM 986 C C . SER A 1 125 ? 7.009 -11.288 10.281 1.00 93.06 125 SER A C 1
ATOM 988 O O . SER A 1 125 ? 7.189 -10.398 9.450 1.00 93.06 125 SER A O 1
ATOM 990 N N . THR A 1 126 ? 5.824 -11.872 10.459 1.00 93.56 126 THR A N 1
ATOM 991 C CA . THR A 1 126 ? 4.666 -11.652 9.576 1.00 93.56 126 THR A CA 1
ATOM 992 C C . THR A 1 126 ? 4.144 -10.206 9.552 1.00 93.56 126 THR A C 1
ATOM 994 O O . THR A 1 126 ? 4.014 -9.558 10.592 1.00 93.56 126 THR A O 1
ATOM 997 N N . MET A 1 127 ? 3.731 -9.737 8.369 1.00 95.56 127 MET A N 1
ATOM 998 C CA . MET A 1 127 ? 3.029 -8.459 8.165 1.00 95.56 127 MET A CA 1
ATOM 999 C C . MET A 1 127 ? 1.496 -8.538 8.289 1.00 95.56 127 MET A C 1
ATOM 1001 O O . MET A 1 127 ? 0.811 -7.521 8.156 1.00 95.56 127 MET A O 1
ATOM 1005 N N . SER A 1 128 ? 0.928 -9.708 8.604 1.00 94.38 128 SER A N 1
ATOM 1006 C CA . SER A 1 128 ? -0.532 -9.928 8.626 1.00 94.38 128 SER A CA 1
ATOM 1007 C C . SER A 1 128 ? -1.289 -8.911 9.491 1.00 94.38 128 SER A C 1
ATOM 1009 O O . SER A 1 128 ? -2.325 -8.383 9.086 1.00 94.38 128 SER A O 1
ATOM 1011 N N . GLY A 1 129 ? -0.756 -8.578 10.672 1.00 94.31 129 GLY A N 1
ATOM 1012 C CA . GLY A 1 129 ? -1.358 -7.576 11.558 1.00 94.31 129 GLY A CA 1
ATOM 1013 C C . GLY A 1 129 ? -1.377 -6.170 10.950 1.00 94.31 129 GLY A C 1
ATOM 1014 O O . GLY A 1 129 ? -2.374 -5.457 11.076 1.00 94.31 129 GLY A O 1
ATOM 1015 N N . ALA A 1 130 ? -0.312 -5.786 10.242 1.00 95.69 130 ALA A N 1
ATOM 1016 C CA . ALA A 1 130 ? -0.250 -4.517 9.527 1.00 95.69 130 ALA A CA 1
ATOM 1017 C C . ALA A 1 130 ? -1.250 -4.494 8.363 1.00 95.69 130 ALA A C 1
ATOM 1019 O O . ALA A 1 130 ? -1.998 -3.525 8.225 1.00 95.69 130 ALA A O 1
ATOM 1020 N N . PHE A 1 131 ? -1.356 -5.580 7.591 1.00 96.50 131 PHE A N 1
ATOM 1021 C CA . PHE A 1 131 ? -2.338 -5.688 6.510 1.00 96.50 131 PHE A CA 1
ATOM 1022 C 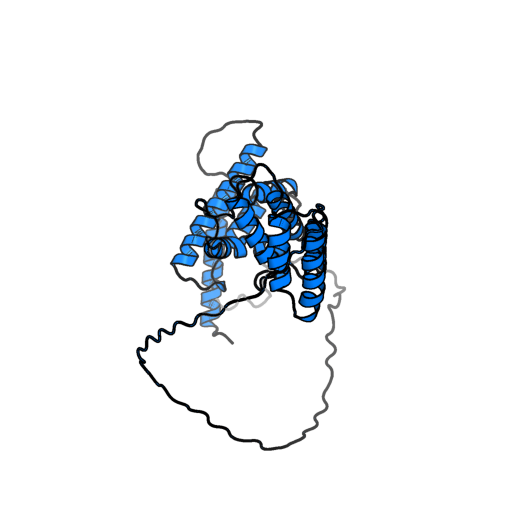C . PHE A 1 131 ? -3.776 -5.546 7.021 1.00 96.50 131 PHE A C 1
ATOM 1024 O O . PHE A 1 131 ? -4.555 -4.798 6.427 1.00 96.50 131 PHE A O 1
ATOM 1031 N N . LEU A 1 132 ? -4.116 -6.172 8.152 1.00 94.25 132 LEU A N 1
ATOM 1032 C CA . LEU A 1 132 ? -5.445 -6.066 8.772 1.00 94.25 132 LEU A CA 1
ATOM 1033 C C . LEU A 1 132 ? -5.800 -4.635 9.207 1.00 94.25 132 LEU A C 1
ATOM 1035 O O . LEU A 1 132 ? -6.970 -4.226 9.145 1.00 94.25 132 LEU A O 1
ATOM 1039 N N . VAL A 1 133 ? -4.800 -3.877 9.664 1.00 95.62 133 VAL A N 1
ATOM 1040 C CA . VAL A 1 133 ? -4.978 -2.483 10.081 1.00 95.62 133 VAL A CA 1
ATOM 1041 C C . VAL A 1 133 ? -5.032 -1.558 8.873 1.00 95.62 133 VAL A C 1
ATOM 1043 O O . VAL A 1 133 ? -5.900 -0.699 8.835 1.00 95.62 133 VAL A O 1
ATOM 1046 N N . TRP A 1 134 ? -4.159 -1.704 7.883 1.00 97.31 134 TRP A N 1
ATOM 1047 C CA . TRP A 1 134 ? -3.944 -0.660 6.876 1.00 97.31 134 TRP A CA 1
ATOM 1048 C C . TRP A 1 134 ? -4.616 -0.913 5.529 1.00 97.31 134 TRP A C 1
ATOM 1050 O O . TRP A 1 134 ? -4.986 0.055 4.866 1.00 97.31 134 TRP A O 1
ATOM 1060 N N . SER A 1 135 ? -4.845 -2.169 5.125 1.00 96.06 135 SER A N 1
ATOM 1061 C CA . SER A 1 135 ? -5.343 -2.470 3.769 1.00 96.06 135 SER A CA 1
ATOM 1062 C C . SER A 1 135 ? -6.685 -1.801 3.479 1.00 96.06 135 SER A C 1
ATOM 1064 O O . SER A 1 135 ? -6.880 -1.274 2.388 1.00 96.06 135 SER A O 1
ATOM 1066 N N . LEU A 1 136 ? -7.596 -1.755 4.459 1.00 94.94 136 LEU A N 1
ATOM 1067 C CA . LEU A 1 136 ? -8.899 -1.103 4.292 1.00 94.94 136 LEU A CA 1
ATOM 1068 C C . LEU A 1 136 ? -8.762 0.409 4.054 1.00 94.94 136 LEU A C 1
ATOM 1070 O O . LEU A 1 136 ? -9.413 0.948 3.162 1.00 94.94 136 LEU A O 1
ATOM 1074 N N . PHE A 1 137 ? -7.904 1.077 4.827 1.00 96.25 137 PHE A N 1
ATOM 1075 C CA . PHE A 1 137 ? -7.624 2.503 4.672 1.00 96.25 137 PHE A CA 1
ATOM 1076 C C . PHE A 1 137 ? -7.007 2.800 3.310 1.00 96.25 137 PHE A C 1
ATOM 1078 O O . PHE A 1 137 ? -7.546 3.605 2.558 1.00 96.25 137 PHE A O 1
ATOM 1085 N N . LEU A 1 138 ? -5.936 2.096 2.946 1.00 97.50 138 LEU A N 1
ATOM 1086 C CA . LEU A 1 138 ? -5.233 2.343 1.689 1.00 97.50 138 LEU A CA 1
ATOM 1087 C C . LEU A 1 138 ? -6.120 2.045 0.473 1.00 97.50 138 LEU A C 1
ATOM 1089 O O . LEU A 1 138 ? -6.184 2.861 -0.445 1.00 97.50 138 LEU A O 1
ATOM 1093 N N . ARG A 1 139 ? -6.873 0.934 0.486 1.00 96.25 139 ARG A N 1
ATOM 1094 C CA . ARG A 1 139 ? -7.846 0.611 -0.573 1.00 96.25 139 ARG A CA 1
ATOM 1095 C C . ARG A 1 139 ? -8.901 1.698 -0.737 1.00 96.25 139 ARG A C 1
ATOM 1097 O O . ARG A 1 139 ? -9.276 2.002 -1.865 1.00 96.25 139 ARG A O 1
ATOM 1104 N N . LEU A 1 140 ? -9.379 2.286 0.360 1.00 95.56 140 LEU A N 1
ATOM 1105 C CA . LEU A 1 140 ? -10.368 3.356 0.283 1.00 95.56 140 LEU A CA 1
ATOM 1106 C C . LEU A 1 140 ? -9.790 4.603 -0.398 1.00 95.56 140 LEU A C 1
ATOM 1108 O O . LEU A 1 140 ? -10.457 5.191 -1.246 1.00 95.56 140 LEU A O 1
ATOM 1112 N N . PHE A 1 141 ? -8.544 4.967 -0.094 1.00 95.25 141 PHE A N 1
ATOM 1113 C CA . PHE A 1 141 ? -7.854 6.046 -0.805 1.00 95.25 141 PHE A CA 1
ATOM 1114 C C . PHE A 1 141 ? -7.671 5.717 -2.292 1.00 95.25 141 PHE A C 1
ATOM 1116 O O . PHE A 1 141 ? -7.931 6.572 -3.132 1.00 95.25 141 PHE A O 1
ATOM 1123 N N . CYS A 1 142 ? -7.322 4.472 -2.634 1.00 95.50 142 CYS A N 1
ATOM 1124 C CA . CYS A 1 142 ? -7.222 4.029 -4.030 1.00 95.50 142 CYS A CA 1
ATOM 1125 C C . CYS A 1 142 ? -8.562 4.140 -4.775 1.00 95.50 142 CYS A C 1
ATOM 1127 O O . CYS A 1 142 ? -8.594 4.557 -5.928 1.00 95.50 142 CYS A O 1
ATOM 1129 N N . ALA A 1 143 ? -9.669 3.785 -4.118 1.00 94.44 143 ALA A N 1
ATOM 1130 C CA . ALA A 1 143 ? -11.001 3.832 -4.718 1.00 94.44 143 ALA A CA 1
ATOM 1131 C C . ALA A 1 143 ? -11.488 5.265 -4.988 1.00 94.44 143 ALA A C 1
ATOM 1133 O O . ALA A 1 143 ? -12.266 5.481 -5.914 1.00 94.44 143 ALA A O 1
ATOM 1134 N N . ASN A 1 144 ? -11.042 6.239 -4.188 1.00 93.56 144 ASN A N 1
ATOM 1135 C CA . ASN A 1 144 ? -11.490 7.629 -4.293 1.00 93.56 144 ASN A CA 1
ATOM 1136 C C . ASN A 1 144 ? -10.462 8.572 -4.949 1.00 93.56 144 ASN A C 1
ATOM 1138 O O . ASN A 1 144 ? -10.820 9.682 -5.337 1.00 93.56 144 ASN A O 1
ATOM 1142 N N . SER A 1 145 ? -9.204 8.150 -5.093 1.00 92.00 145 SER A N 1
ATOM 1143 C CA . SER A 1 145 ? -8.146 8.893 -5.782 1.00 92.00 145 SER A CA 1
ATOM 1144 C C . SER A 1 145 ? -7.413 7.975 -6.773 1.00 92.00 145 SER A C 1
ATOM 1146 O O . SER A 1 145 ? -6.579 7.161 -6.364 1.00 92.00 145 SER A O 1
ATOM 1148 N N . PRO A 1 146 ? -7.670 8.112 -8.090 1.00 90.25 146 PRO A N 1
ATOM 1149 C CA . PRO A 1 146 ? -7.069 7.256 -9.118 1.00 90.25 146 PRO A CA 1
ATOM 1150 C C . PRO A 1 146 ? -5.536 7.293 -9.158 1.00 90.25 146 PRO A C 1
ATOM 1152 O O . PRO A 1 146 ? -4.898 6.334 -9.587 1.00 90.25 146 PRO A O 1
ATOM 1155 N N . THR A 1 147 ? -4.925 8.395 -8.717 1.00 92.75 147 THR A N 1
ATOM 1156 C CA . THR A 1 147 ? -3.463 8.559 -8.699 1.00 92.75 147 THR A CA 1
ATOM 1157 C C . THR A 1 147 ? -2.818 7.970 -7.448 1.00 92.75 147 THR A C 1
ATOM 1159 O O . THR A 1 147 ? -1.599 7.802 -7.421 1.00 92.75 147 THR A O 1
ATOM 1162 N N . PHE A 1 148 ? -3.604 7.635 -6.420 1.00 95.38 148 PHE A N 1
ATOM 1163 C CA . PHE A 1 148 ?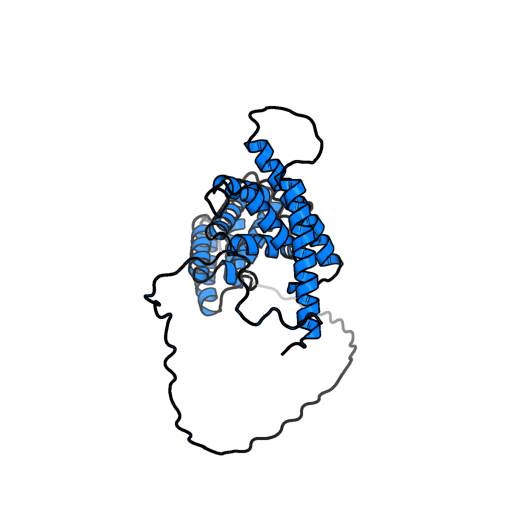 -3.080 7.185 -5.135 1.00 95.38 148 PHE A CA 1
ATOM 1164 C C . PHE A 1 148 ? -2.394 5.825 -5.234 1.00 95.38 148 PHE A C 1
ATOM 1166 O O . PHE A 1 148 ? -1.278 5.681 -4.746 1.00 95.38 148 PHE A O 1
ATOM 1173 N N . PHE A 1 149 ? -3.017 4.841 -5.892 1.00 96.38 149 PHE A N 1
ATOM 1174 C CA . PHE A 1 149 ? -2.438 3.498 -5.989 1.00 96.38 149 PHE A CA 1
ATOM 1175 C C . PHE A 1 149 ? -1.106 3.471 -6.759 1.00 96.38 149 PHE A C 1
ATOM 1177 O O . PHE A 1 149 ? -0.129 2.961 -6.206 1.00 96.38 149 PHE A O 1
ATOM 1184 N N . PRO A 1 150 ? -0.996 4.059 -7.972 1.00 95.62 150 PRO A N 1
ATOM 1185 C CA . PRO A 1 150 ? 0.284 4.117 -8.678 1.00 95.62 150 PRO A CA 1
ATOM 1186 C C . PRO A 1 150 ? 1.365 4.870 -7.894 1.00 95.62 150 PRO A C 1
ATOM 1188 O O . PRO A 1 150 ? 2.512 4.431 -7.878 1.00 95.62 150 PRO A O 1
ATOM 1191 N N . ALA A 1 151 ? 1.008 5.971 -7.220 1.00 96.62 151 ALA A N 1
ATOM 1192 C CA . ALA A 1 151 ? 1.951 6.749 -6.419 1.00 96.62 151 ALA A CA 1
ATOM 1193 C C . ALA A 1 151 ? 2.429 5.984 -5.172 1.00 96.62 151 ALA A C 1
ATOM 1195 O O . ALA A 1 151 ? 3.622 5.987 -4.878 1.00 96.62 151 ALA A O 1
ATOM 1196 N N . LEU A 1 152 ? 1.522 5.289 -4.475 1.00 97.81 152 LEU A N 1
ATOM 1197 C CA . LEU A 1 152 ? 1.852 4.437 -3.332 1.00 97.81 152 LEU A CA 1
ATOM 1198 C C . LEU A 1 152 ? 2.796 3.307 -3.741 1.00 97.81 152 LEU A C 1
ATOM 1200 O O . LEU A 1 152 ? 3.827 3.115 -3.102 1.00 97.81 152 LEU A O 1
ATOM 1204 N N . LEU A 1 153 ? 2.462 2.578 -4.809 1.00 97.56 153 LEU A N 1
ATOM 1205 C CA . LEU A 1 153 ? 3.285 1.467 -5.277 1.00 97.56 153 LEU A CA 1
ATOM 1206 C C . LEU A 1 153 ? 4.678 1.946 -5.699 1.00 97.56 153 LEU A C 1
ATOM 1208 O O . LEU A 1 153 ? 5.668 1.349 -5.288 1.00 97.56 153 LEU A O 1
ATOM 1212 N N . ALA A 1 154 ? 4.760 3.038 -6.465 1.00 96.44 154 ALA A N 1
ATOM 1213 C CA . ALA A 1 154 ? 6.037 3.610 -6.883 1.00 96.44 154 ALA A CA 1
ATOM 1214 C C . ALA A 1 154 ? 6.894 4.039 -5.683 1.00 96.44 154 ALA A C 1
ATOM 1216 O O . ALA A 1 154 ? 8.095 3.779 -5.666 1.00 96.44 154 ALA A O 1
ATOM 1217 N N . LEU A 1 155 ? 6.287 4.652 -4.659 1.00 97.12 155 LEU A N 1
ATOM 1218 C CA . LEU A 1 155 ? 7.005 5.043 -3.447 1.00 97.12 155 LEU A CA 1
ATOM 1219 C C . LEU A 1 155 ? 7.494 3.825 -2.655 1.00 97.12 155 LEU A C 1
ATOM 1221 O O . LEU A 1 155 ? 8.634 3.820 -2.206 1.00 97.12 155 LEU A O 1
ATOM 1225 N N . VAL A 1 156 ? 6.677 2.777 -2.522 1.00 97.19 156 VAL A N 1
ATOM 1226 C CA . VAL A 1 156 ? 7.090 1.531 -1.857 1.00 97.19 156 VAL A CA 1
ATOM 1227 C C . VAL A 1 156 ? 8.256 0.874 -2.599 1.00 97.19 156 VAL A C 1
ATOM 1229 O O . VAL A 1 156 ? 9.251 0.544 -1.963 1.00 97.19 156 VAL A O 1
ATOM 1232 N N . VAL A 1 157 ? 8.186 0.746 -3.929 1.00 95.62 157 VAL A N 1
ATOM 1233 C CA . VAL A 1 157 ? 9.279 0.181 -4.748 1.00 95.62 157 VAL A CA 1
ATOM 1234 C C . VAL A 1 157 ? 10.554 1.023 -4.647 1.00 95.62 157 VAL A C 1
ATOM 1236 O O . VAL A 1 157 ? 11.646 0.474 -4.508 1.00 95.62 157 VAL A O 1
ATOM 1239 N N . LYS A 1 158 ? 10.430 2.354 -4.639 1.00 95.19 158 LYS A N 1
ATOM 1240 C CA . LYS A 1 158 ? 11.565 3.258 -4.413 1.00 95.19 158 LYS A CA 1
ATOM 1241 C C . LYS A 1 158 ? 12.207 3.024 -3.041 1.00 95.19 158 LYS A C 1
ATOM 1243 O O . LYS A 1 158 ? 13.421 2.900 -2.946 1.00 95.19 158 LYS A O 1
ATOM 1248 N N . GLU A 1 159 ? 11.401 2.956 -1.985 1.00 95.06 159 GLU A N 1
ATOM 1249 C CA . GLU A 1 159 ? 11.877 2.833 -0.601 1.00 95.06 159 GLU A CA 1
ATOM 1250 C C . GLU A 1 159 ? 12.451 1.444 -0.281 1.00 95.06 159 GLU A C 1
ATOM 1252 O O . GLU A 1 159 ? 13.334 1.335 0.567 1.00 95.06 159 GLU A O 1
ATOM 1257 N N . ILE A 1 160 ? 12.027 0.391 -0.989 1.00 94.69 160 ILE A N 1
ATOM 1258 C CA . ILE A 1 160 ? 12.686 -0.928 -0.954 1.00 94.69 160 ILE A CA 1
ATOM 1259 C C . ILE A 1 160 ? 14.158 -0.812 -1.379 1.00 94.69 160 ILE A C 1
ATOM 1261 O O . ILE A 1 160 ? 15.027 -1.453 -0.789 1.00 94.69 160 ILE A O 1
ATOM 1265 N N . ASN A 1 161 ? 14.438 0.037 -2.368 1.00 92.81 161 ASN A N 1
ATOM 1266 C CA . ASN A 1 161 ? 15.767 0.226 -2.946 1.00 92.81 161 ASN A CA 1
ATOM 1267 C C . ASN A 1 161 ? 16.589 1.337 -2.262 1.00 92.81 161 ASN A C 1
ATOM 1269 O O . ASN A 1 161 ? 17.744 1.569 -2.625 1.00 92.81 161 ASN A O 1
ATOM 1273 N N . GLU A 1 162 ? 16.036 2.007 -1.245 1.00 93.19 162 GLU A N 1
ATOM 1274 C CA . GLU A 1 162 ? 16.732 3.062 -0.506 1.00 93.19 162 GLU A CA 1
ATOM 1275 C C . GLU A 1 162 ? 17.828 2.474 0.393 1.00 93.19 162 GLU A C 1
ATOM 1277 O O . GLU A 1 162 ? 17.544 1.703 1.316 1.00 93.19 162 GLU A O 1
ATOM 1282 N N . ARG A 1 163 ? 19.088 2.868 0.160 1.00 87.88 163 ARG A N 1
ATOM 1283 C CA . ARG A 1 163 ? 20.293 2.290 0.788 1.00 87.88 163 ARG A CA 1
ATOM 1284 C C . ARG A 1 163 ? 20.401 2.566 2.285 1.00 87.88 163 ARG A C 1
ATOM 1286 O O . ARG A 1 163 ? 20.963 1.741 3.004 1.00 87.88 163 ARG A O 1
ATOM 1293 N N . ALA A 1 164 ? 19.852 3.684 2.750 1.00 89.38 164 ALA A N 1
ATOM 1294 C CA . ALA A 1 164 ? 19.883 4.060 4.163 1.00 89.38 164 ALA A CA 1
ATOM 1295 C C . ALA A 1 164 ? 18.877 3.283 5.034 1.00 89.38 164 ALA A C 1
ATOM 1297 O O . ALA A 1 164 ? 18.974 3.303 6.260 1.00 89.38 164 ALA A O 1
ATOM 1298 N N . ARG A 1 165 ? 17.903 2.603 4.419 1.00 89.38 165 ARG A N 1
ATOM 1299 C CA . ARG A 1 165 ? 16.845 1.883 5.133 1.00 89.38 165 ARG A CA 1
ATOM 1300 C C . ARG A 1 165 ? 17.354 0.558 5.710 1.00 89.38 165 ARG A C 1
ATOM 1302 O O . ARG A 1 165 ? 18.103 -0.158 5.049 1.00 89.38 165 ARG A O 1
ATOM 1309 N N . CYS A 1 166 ? 16.917 0.213 6.922 1.00 91.25 166 CYS A N 1
ATOM 1310 C CA . CYS A 1 166 ? 17.231 -1.082 7.527 1.00 91.25 166 CYS A CA 1
ATOM 1311 C C . CYS A 1 166 ? 16.538 -2.247 6.800 1.00 91.25 166 CYS A C 1
ATOM 1313 O O . CYS A 1 166 ? 15.478 -2.089 6.183 1.00 91.25 166 CYS A O 1
ATOM 1315 N N . GLU A 1 167 ? 17.142 -3.431 6.893 1.00 92.31 167 GLU A N 1
ATOM 1316 C CA . GLU A 1 167 ? 16.695 -4.644 6.201 1.00 92.31 167 GLU A CA 1
ATOM 1317 C C . GLU A 1 167 ? 15.282 -5.068 6.638 1.00 92.31 167 GLU A C 1
ATOM 1319 O O . GLU A 1 167 ? 14.469 -5.457 5.802 1.00 92.31 167 GLU A O 1
ATOM 1324 N N . GLU A 1 168 ? 14.936 -4.910 7.919 1.00 94.12 168 GLU A N 1
ATOM 1325 C CA . GLU A 1 168 ? 13.603 -5.199 8.468 1.00 94.12 168 GLU A CA 1
ATOM 1326 C C . GLU A 1 168 ? 12.510 -4.382 7.770 1.00 94.12 168 GLU A C 1
ATOM 1328 O O . GLU A 1 168 ? 11.432 -4.893 7.444 1.00 94.12 168 GLU A O 1
ATOM 1333 N N . HIS A 1 169 ? 12.784 -3.096 7.538 1.00 93.62 169 HIS A N 1
ATOM 1334 C CA . HIS A 1 169 ? 11.844 -2.204 6.876 1.00 93.62 169 HIS A CA 1
ATOM 1335 C C . HIS A 1 169 ? 11.751 -2.491 5.381 1.00 93.62 169 HIS A C 1
ATOM 1337 O O . HIS A 1 169 ? 10.647 -2.445 4.837 1.00 93.62 169 HIS A O 1
ATOM 1343 N N . ARG A 1 170 ? 12.870 -2.808 4.718 1.00 94.88 170 ARG A N 1
ATOM 1344 C CA . ARG A 1 170 ? 12.850 -3.235 3.310 1.00 94.88 170 ARG A CA 1
ATOM 1345 C C . ARG A 1 170 ? 12.029 -4.505 3.135 1.00 94.88 170 ARG A C 1
ATOM 1347 O O . ARG A 1 170 ? 11.181 -4.544 2.251 1.00 94.88 170 ARG A O 1
ATOM 1354 N N . GLU A 1 171 ? 12.183 -5.477 4.032 1.00 95.50 171 GLU A N 1
ATOM 1355 C CA . GLU A 1 171 ? 11.367 -6.691 4.035 1.00 95.50 171 GLU A CA 1
ATOM 1356 C C . GLU A 1 171 ? 9.877 -6.386 4.145 1.00 95.50 171 GLU A C 1
ATOM 1358 O O . GLU A 1 171 ? 9.086 -6.854 3.327 1.00 95.50 171 GLU A O 1
ATOM 1363 N N . GLY A 1 172 ? 9.493 -5.571 5.130 1.00 96.25 172 GLY A N 1
ATOM 1364 C CA . GLY A 1 172 ? 8.095 -5.199 5.322 1.00 96.25 172 GLY A CA 1
ATOM 1365 C C . GLY A 1 172 ? 7.511 -4.471 4.108 1.00 96.25 172 GLY A C 1
ATOM 1366 O O . GLY A 1 172 ? 6.356 -4.702 3.749 1.00 96.25 172 GLY A O 1
ATOM 1367 N N . LEU A 1 173 ? 8.302 -3.623 3.444 1.00 96.69 173 LEU A N 1
ATOM 1368 C CA . LEU A 1 173 ? 7.894 -2.948 2.213 1.00 96.69 173 LEU A CA 1
ATOM 1369 C C . LEU A 1 173 ? 7.808 -3.902 1.014 1.00 96.69 173 LEU A C 1
ATOM 1371 O O . LEU A 1 173 ? 6.851 -3.803 0.246 1.00 96.69 173 LEU A O 1
ATOM 1375 N N . CYS A 1 174 ? 8.735 -4.854 0.875 1.00 96.56 174 CYS A N 1
ATOM 1376 C CA . CYS A 1 174 ? 8.647 -5.926 -0.121 1.00 96.56 174 CYS A CA 1
ATOM 1377 C C . CYS A 1 174 ? 7.368 -6.745 0.065 1.00 96.56 174 CYS A C 1
ATOM 1379 O O . CYS A 1 174 ? 6.625 -6.946 -0.895 1.00 96.56 174 CYS A O 1
ATOM 1381 N N . GLU A 1 175 ? 7.061 -7.163 1.295 1.00 97.31 175 GLU A N 1
ATOM 1382 C CA . GLU A 1 175 ? 5.819 -7.875 1.612 1.00 97.31 175 GLU A CA 1
ATOM 1383 C C . GLU A 1 175 ? 4.577 -7.029 1.280 1.00 97.31 175 GLU A C 1
ATOM 1385 O O . GLU A 1 175 ? 3.611 -7.547 0.717 1.00 97.31 175 GLU A O 1
ATOM 1390 N N . TRP A 1 176 ? 4.605 -5.718 1.550 1.00 97.81 176 TRP A N 1
ATOM 1391 C CA . TRP A 1 176 ? 3.547 -4.787 1.141 1.00 97.81 176 TRP A CA 1
ATOM 1392 C C . TRP A 1 176 ? 3.386 -4.697 -0.380 1.00 97.81 176 TRP A C 1
ATOM 1394 O O . TRP A 1 176 ? 2.255 -4.727 -0.870 1.00 97.81 176 TRP A O 1
ATOM 1404 N N . ALA A 1 177 ? 4.483 -4.592 -1.130 1.00 97.81 177 ALA A N 1
ATOM 1405 C CA . ALA A 1 177 ? 4.458 -4.538 -2.590 1.00 97.81 177 ALA A CA 1
ATOM 1406 C C . ALA A 1 177 ? 3.871 -5.825 -3.186 1.00 97.81 177 ALA A C 1
ATOM 1408 O O . ALA A 1 177 ? 2.965 -5.753 -4.022 1.00 97.81 177 ALA A O 1
ATOM 1409 N N . VAL A 1 178 ? 4.293 -6.994 -2.689 1.00 97.62 178 VAL A N 1
ATOM 1410 C CA . VAL A 1 178 ? 3.703 -8.287 -3.067 1.00 97.62 178 VAL A CA 1
ATOM 1411 C C . VAL A 1 178 ? 2.213 -8.310 -2.720 1.00 97.62 178 VAL A C 1
ATOM 1413 O O . VAL A 1 178 ? 1.392 -8.597 -3.590 1.00 97.62 178 VAL A O 1
ATOM 1416 N N . HIS A 1 179 ? 1.821 -7.932 -1.499 1.00 97.38 179 HIS A N 1
ATOM 1417 C CA . HIS A 1 179 ? 0.410 -7.897 -1.091 1.00 97.38 179 HIS A CA 1
ATOM 1418 C C . HIS A 1 179 ? -0.436 -7.005 -2.011 1.00 97.38 179 HIS A C 1
ATOM 1420 O O . HIS A 1 179 ? -1.503 -7.419 -2.470 1.00 97.38 179 HIS A O 1
ATOM 1426 N N . MET A 1 180 ? 0.055 -5.816 -2.363 1.00 97.69 180 MET A N 1
ATOM 1427 C CA . MET A 1 180 ? -0.626 -4.889 -3.274 1.00 97.69 180 MET A CA 1
ATOM 1428 C C . MET A 1 180 ? -0.755 -5.428 -4.706 1.00 97.69 180 MET A C 1
ATOM 1430 O O . MET A 1 180 ? -1.779 -5.208 -5.361 1.00 97.69 180 MET A O 1
ATOM 1434 N N . LEU A 1 181 ? 0.246 -6.153 -5.205 1.00 96.88 181 LEU A N 1
ATOM 1435 C CA . LEU A 1 181 ? 0.301 -6.634 -6.592 1.00 96.88 181 LEU A CA 1
ATOM 1436 C C . LEU A 1 181 ? -0.377 -7.993 -6.811 1.00 96.88 181 LEU A C 1
ATOM 1438 O O . LEU A 1 181 ? -0.958 -8.231 -7.876 1.00 96.88 181 LEU A O 1
ATOM 1442 N N . ALA A 1 182 ? -0.334 -8.863 -5.805 1.00 94.75 182 ALA A N 1
ATOM 1443 C CA . ALA A 1 182 ? -0.709 -10.267 -5.924 1.00 94.75 182 ALA A CA 1
ATOM 1444 C C . ALA A 1 182 ? -1.985 -10.637 -5.162 1.00 94.75 182 ALA A C 1
ATOM 1446 O O . ALA A 1 182 ? -2.776 -11.456 -5.632 1.00 94.75 182 ALA A O 1
ATOM 1447 N N . SER A 1 183 ? -2.244 -10.030 -4.000 1.00 95.06 183 SER A N 1
ATOM 1448 C CA . SER A 1 183 ? -3.349 -10.490 -3.155 1.00 95.06 183 SER A CA 1
ATOM 1449 C C . SER A 1 183 ? -4.716 -10.242 -3.796 1.00 95.06 183 SER A C 1
ATOM 1451 O O . SER A 1 183 ? -4.926 -9.289 -4.560 1.00 95.06 183 SER A O 1
ATOM 1453 N N . ARG A 1 184 ? -5.692 -11.085 -3.445 1.00 94.12 184 ARG A N 1
ATOM 1454 C CA . ARG A 1 184 ? -7.085 -10.930 -3.893 1.00 94.12 184 ARG A CA 1
ATOM 1455 C C . ARG A 1 184 ? -7.722 -9.652 -3.350 1.00 94.12 184 ARG A C 1
ATOM 1457 O O . ARG A 1 184 ? -8.526 -9.045 -4.053 1.00 94.12 184 ARG A O 1
ATOM 1464 N N . GLU A 1 185 ? -7.321 -9.225 -2.154 1.00 93.06 185 GLU A N 1
ATOM 1465 C CA . GLU A 1 185 ? -7.818 -8.010 -1.505 1.00 93.06 185 GLU A CA 1
ATOM 1466 C C . GLU A 1 185 ? -7.543 -6.760 -2.338 1.00 93.06 185 GLU A C 1
ATOM 1468 O O . GLU A 1 185 ? -8.359 -5.853 -2.361 1.00 93.06 185 GLU A O 1
ATOM 1473 N N . TRP A 1 186 ? -6.441 -6.702 -3.078 1.00 95.94 186 TRP A N 1
ATOM 1474 C CA . TRP A 1 186 ? -6.077 -5.509 -3.846 1.00 95.94 186 TRP A CA 1
ATOM 1475 C C . TRP A 1 186 ? -6.561 -5.525 -5.303 1.00 95.94 186 TRP A C 1
ATOM 1477 O O . TRP A 1 186 ? -6.242 -4.625 -6.077 1.00 95.94 186 TRP A O 1
ATOM 1487 N N . ARG A 1 187 ? -7.381 -6.515 -5.687 1.00 94.44 187 ARG A N 1
ATOM 1488 C CA . ARG A 1 187 ? -7.894 -6.666 -7.060 1.00 94.44 187 ARG A CA 1
ATOM 1489 C C . ARG A 1 187 ? -8.607 -5.412 -7.568 1.00 94.44 187 ARG A C 1
ATOM 1491 O O . ARG A 1 187 ? -8.345 -4.985 -8.686 1.00 94.44 187 ARG A O 1
ATOM 1498 N N . GLU A 1 188 ? -9.473 -4.822 -6.748 1.00 93.94 188 GLU A N 1
ATOM 1499 C CA . GLU A 1 188 ? -10.243 -3.625 -7.116 1.00 93.94 188 GLU A CA 1
ATOM 1500 C C . GLU A 1 188 ? -9.341 -2.408 -7.348 1.00 93.94 188 GLU A C 1
ATOM 1502 O O . GLU A 1 188 ? -9.532 -1.692 -8.323 1.00 93.94 188 GLU A O 1
ATOM 1507 N N . ALA A 1 189 ? -8.324 -2.212 -6.501 1.00 94.56 189 ALA A N 1
ATOM 1508 C CA . ALA A 1 189 ? -7.382 -1.099 -6.626 1.00 94.56 189 ALA A CA 1
ATOM 1509 C C . ALA A 1 189 ? -6.504 -1.212 -7.885 1.00 94.56 189 ALA A C 1
ATOM 1511 O O . ALA A 1 189 ? -6.182 -0.202 -8.504 1.00 94.56 189 ALA A O 1
ATOM 1512 N N . ARG A 1 190 ? -6.144 -2.439 -8.286 1.00 94.50 190 ARG A N 1
ATOM 1513 C CA . ARG A 1 190 ? -5.392 -2.690 -9.526 1.00 94.50 190 ARG A CA 1
ATOM 1514 C C . ARG A 1 190 ? -6.243 -2.512 -10.786 1.00 94.50 190 ARG A C 1
ATOM 1516 O O . ARG A 1 190 ? -5.720 -2.123 -11.831 1.00 94.50 190 ARG A O 1
ATOM 1523 N N . GLY A 1 191 ? -7.534 -2.838 -10.707 1.00 92.00 191 GLY A N 1
ATOM 1524 C CA . GLY A 1 191 ? -8.460 -2.784 -11.837 1.00 92.00 191 GLY A CA 1
ATOM 1525 C C . GLY A 1 191 ? -7.927 -3.517 -13.075 1.00 92.00 191 GLY A C 1
ATOM 1526 O O . GLY A 1 191 ? -7.280 -4.562 -12.977 1.00 92.00 191 GLY A O 1
ATOM 1527 N N . ASN A 1 192 ? -8.156 -2.935 -14.252 1.00 91.31 192 ASN A N 1
ATOM 1528 C CA . ASN A 1 192 ? -7.719 -3.504 -15.533 1.00 91.31 192 ASN A CA 1
ATOM 1529 C C . ASN A 1 192 ? -6.203 -3.384 -15.773 1.00 91.31 192 ASN A C 1
ATOM 1531 O O . ASN A 1 192 ? -5.671 -4.041 -16.663 1.00 91.31 192 ASN A O 1
ATOM 1535 N N . ALA A 1 193 ? -5.495 -2.570 -14.984 1.00 91.19 193 ALA A N 1
ATOM 1536 C CA . ALA A 1 193 ? -4.054 -2.371 -15.115 1.00 91.19 193 ALA A CA 1
ATOM 1537 C C . ALA A 1 193 ? -3.229 -3.442 -14.378 1.00 91.19 193 ALA A C 1
ATOM 1539 O O . ALA A 1 193 ? -2.005 -3.424 -14.462 1.00 91.19 193 ALA A O 1
ATOM 1540 N N . ALA A 1 194 ? -3.872 -4.390 -13.681 1.00 92.81 194 ALA A N 1
ATOM 1541 C CA . ALA A 1 194 ? -3.208 -5.365 -12.812 1.00 92.81 194 ALA A CA 1
ATOM 1542 C C . ALA A 1 194 ? -2.025 -6.087 -13.472 1.00 92.81 194 ALA A C 1
ATOM 1544 O O . ALA A 1 194 ? -0.954 -6.172 -12.874 1.00 92.81 194 ALA A O 1
ATOM 1545 N N . ARG A 1 195 ? -2.212 -6.581 -14.701 1.00 93.06 195 ARG A N 1
ATOM 1546 C CA . ARG A 1 195 ? -1.164 -7.286 -15.446 1.00 93.06 195 ARG A CA 1
ATOM 1547 C C . ARG A 1 195 ? -0.013 -6.351 -15.809 1.00 93.06 195 ARG A C 1
ATOM 1549 O O . ARG A 1 195 ? 1.111 -6.603 -15.398 1.00 93.06 195 ARG A O 1
ATOM 1556 N N . SER A 1 196 ? -0.312 -5.237 -16.477 1.00 94.88 196 SER A N 1
ATOM 1557 C CA . SER A 1 196 ? 0.698 -4.251 -16.885 1.00 94.88 196 SER A CA 1
ATOM 1558 C C . SER A 1 196 ? 1.502 -3.704 -15.696 1.00 94.88 196 SER A C 1
ATOM 1560 O O . SER A 1 196 ? 2.708 -3.513 -15.808 1.00 94.88 196 SER A O 1
ATOM 1562 N N . MET A 1 197 ? 0.870 -3.509 -14.533 1.00 94.69 197 MET A N 1
ATOM 1563 C CA . MET A 1 197 ? 1.568 -3.075 -13.318 1.00 94.69 197 MET A CA 1
ATOM 1564 C C . MET A 1 197 ? 2.537 -4.136 -12.791 1.00 94.69 197 MET A C 1
ATOM 1566 O O . MET A 1 197 ? 3.657 -3.789 -12.425 1.00 94.69 197 MET A O 1
ATOM 1570 N N . ARG A 1 198 ? 2.139 -5.416 -12.774 1.00 95.75 198 ARG A N 1
ATOM 1571 C CA . ARG A 1 198 ? 3.042 -6.512 -12.388 1.00 95.75 198 ARG A CA 1
ATOM 1572 C C . ARG A 1 198 ? 4.208 -6.646 -13.359 1.00 95.75 198 ARG A C 1
ATOM 1574 O O . ARG A 1 198 ? 5.340 -6.723 -12.907 1.00 95.75 198 ARG A O 1
ATOM 1581 N N . GLU A 1 199 ? 3.939 -6.626 -14.663 1.00 95.25 199 GLU A N 1
ATOM 1582 C CA . GLU A 1 199 ? 4.974 -6.711 -15.702 1.00 95.25 199 GLU A CA 1
ATOM 1583 C C . GLU A 1 199 ? 5.969 -5.550 -15.599 1.00 95.25 199 GLU A C 1
ATOM 1585 O O . GLU A 1 199 ? 7.174 -5.766 -15.699 1.00 95.25 199 GLU A O 1
ATOM 1590 N N . LYS A 1 200 ? 5.482 -4.331 -15.329 1.00 95.69 200 LYS A N 1
ATOM 1591 C CA . LYS A 1 200 ? 6.337 -3.163 -15.107 1.00 95.69 200 LYS A CA 1
ATOM 1592 C C . LYS A 1 200 ? 7.260 -3.355 -13.901 1.00 95.69 200 LYS A C 1
ATOM 1594 O O . LYS A 1 200 ? 8.464 -3.177 -14.042 1.00 95.69 200 LYS A O 1
ATOM 1599 N N . VAL A 1 201 ? 6.710 -3.733 -12.743 1.00 96.31 201 VAL A N 1
ATOM 1600 C CA . VAL A 1 201 ? 7.509 -3.928 -11.520 1.00 96.31 201 VAL A CA 1
ATOM 1601 C C . VAL A 1 201 ? 8.493 -5.086 -11.686 1.00 96.31 201 VAL A C 1
ATOM 1603 O O . VAL A 1 201 ? 9.650 -4.951 -11.310 1.00 96.31 201 VAL A O 1
ATOM 1606 N N . LEU A 1 202 ? 8.078 -6.197 -12.304 1.00 96.06 202 LEU A N 1
ATOM 1607 C CA . LEU A 1 202 ? 8.978 -7.308 -12.623 1.00 96.06 202 LEU A CA 1
ATOM 1608 C C . LEU A 1 202 ? 10.111 -6.860 -13.549 1.00 96.06 202 LEU A C 1
ATOM 1610 O O . LEU A 1 202 ? 11.266 -7.167 -13.274 1.00 96.06 202 LEU A O 1
ATOM 1614 N N . GLY A 1 203 ? 9.802 -6.097 -14.600 1.00 94.00 203 GLY A N 1
ATOM 1615 C CA . GLY A 1 203 ? 10.807 -5.518 -15.489 1.00 94.00 203 GLY A CA 1
ATOM 1616 C C . GLY A 1 203 ? 11.826 -4.659 -14.738 1.00 94.00 203 GLY A C 1
ATOM 1617 O O . GLY A 1 203 ? 13.024 -4.875 -14.891 1.00 94.00 203 GLY A O 1
ATOM 1618 N N . GLU A 1 204 ? 11.358 -3.754 -13.873 1.00 92.69 204 GLU A N 1
ATOM 1619 C CA . GLU A 1 204 ? 12.215 -2.909 -13.026 1.00 92.69 204 GLU A CA 1
ATOM 1620 C C . GLU A 1 204 ? 13.115 -3.757 -12.104 1.00 92.69 204 GLU A C 1
ATOM 1622 O O . GLU A 1 204 ? 14.331 -3.548 -12.061 1.00 92.69 204 GLU A O 1
ATOM 1627 N N . CYS A 1 205 ? 12.555 -4.782 -11.449 1.00 93.94 205 CYS A N 1
ATOM 1628 C CA . CYS A 1 205 ? 13.312 -5.691 -10.586 1.00 93.94 205 CYS A CA 1
ATOM 1629 C C . CYS A 1 205 ? 14.409 -6.471 -11.330 1.00 93.94 205 CYS A C 1
ATOM 1631 O O . CYS A 1 205 ? 15.451 -6.749 -10.738 1.00 93.94 205 CYS A O 1
ATOM 1633 N N . MET A 1 206 ? 14.196 -6.818 -12.605 1.00 90.25 206 MET A N 1
ATOM 1634 C CA . MET A 1 206 ? 15.201 -7.523 -13.417 1.00 90.25 206 MET A CA 1
ATOM 1635 C C . MET A 1 206 ? 16.253 -6.587 -14.019 1.00 90.25 206 MET A C 1
ATOM 1637 O O . MET A 1 206 ? 17.343 -7.041 -14.361 1.00 90.25 206 MET A O 1
ATOM 1641 N N . THR A 1 207 ? 15.954 -5.293 -14.162 1.00 88.31 207 THR A N 1
ATOM 1642 C CA . THR A 1 207 ? 16.941 -4.303 -14.622 1.00 88.31 207 THR A CA 1
ATOM 1643 C C . THR A 1 207 ? 17.887 -3.855 -13.513 1.00 88.31 207 THR A C 1
ATOM 1645 O O . THR A 1 207 ? 19.067 -3.622 -13.768 1.00 88.31 207 THR A O 1
ATOM 1648 N N . GLU A 1 208 ? 17.393 -3.772 -12.277 1.00 86.19 208 GLU A N 1
ATOM 1649 C CA . GLU A 1 208 ? 18.179 -3.403 -11.102 1.00 86.19 208 GLU A CA 1
ATOM 1650 C C . GLU A 1 208 ? 18.321 -4.618 -10.184 1.00 86.19 208 GLU A C 1
ATOM 1652 O O . GLU A 1 208 ? 17.565 -4.800 -9.229 1.00 86.19 208 GLU A O 1
ATOM 1657 N N . LEU A 1 209 ? 19.294 -5.481 -10.482 1.00 84.31 209 LEU A N 1
ATOM 1658 C CA . LEU A 1 209 ? 19.508 -6.710 -9.721 1.00 84.31 209 LEU A CA 1
ATOM 1659 C C . LEU A 1 209 ? 19.985 -6.390 -8.297 1.00 84.31 209 LEU A C 1
ATOM 1661 O O . LEU A 1 209 ? 21.146 -6.062 -8.056 1.00 84.31 209 LEU A O 1
ATOM 1665 N N . GLY A 1 210 ? 19.062 -6.500 -7.347 1.00 87.56 210 GLY A N 1
ATOM 1666 C CA . GLY A 1 210 ? 19.305 -6.366 -5.916 1.00 87.56 210 GLY A CA 1
ATOM 1667 C C . GLY A 1 210 ? 18.545 -7.437 -5.141 1.00 87.56 210 GLY A C 1
ATOM 1668 O O . GLY A 1 210 ? 17.500 -7.906 -5.591 1.00 87.56 210 GLY A O 1
ATOM 1669 N N . THR A 1 211 ? 19.043 -7.813 -3.961 1.00 91.25 211 THR A N 1
ATOM 1670 C CA . THR A 1 211 ? 18.451 -8.868 -3.114 1.00 91.25 211 THR A CA 1
ATOM 1671 C C . THR A 1 211 ? 16.950 -8.669 -2.905 1.00 91.25 211 THR A C 1
ATOM 1673 O O . THR A 1 211 ? 16.162 -9.602 -3.043 1.00 91.25 211 THR A O 1
ATOM 1676 N N . TRP A 1 212 ? 16.540 -7.432 -2.627 1.00 94.12 212 TRP A N 1
ATOM 1677 C CA . TRP A 1 212 ? 15.144 -7.089 -2.378 1.00 94.12 212 TRP A CA 1
ATOM 1678 C C . TRP A 1 212 ? 14.286 -7.042 -3.645 1.00 94.12 212 TRP A C 1
ATOM 1680 O O . TRP A 1 212 ? 13.117 -7.419 -3.596 1.00 94.12 212 TRP A O 1
ATOM 1690 N N . ASN A 1 213 ? 14.868 -6.669 -4.786 1.00 94.62 213 ASN A N 1
ATOM 1691 C CA . ASN A 1 213 ? 14.195 -6.711 -6.083 1.00 94.62 213 ASN A CA 1
ATOM 1692 C C . ASN A 1 213 ? 13.957 -8.155 -6.545 1.00 94.62 213 ASN A C 1
ATOM 1694 O O . ASN A 1 213 ? 12.858 -8.476 -6.990 1.00 94.62 213 ASN A O 1
ATOM 1698 N N . LEU A 1 214 ? 14.935 -9.047 -6.356 1.00 94.75 214 LEU A N 1
ATOM 1699 C CA . LEU A 1 214 ? 14.764 -10.479 -6.622 1.00 94.75 214 LEU A CA 1
ATOM 1700 C C . LEU A 1 214 ? 13.689 -11.084 -5.713 1.00 94.75 214 LEU A C 1
ATOM 1702 O O . LEU A 1 214 ? 12.765 -11.729 -6.203 1.00 94.75 214 LEU A O 1
ATOM 1706 N N . ARG A 1 215 ? 13.729 -10.777 -4.411 1.00 94.88 215 ARG A N 1
ATOM 1707 C CA . ARG A 1 215 ? 12.715 -11.241 -3.454 1.00 94.88 215 ARG A CA 1
ATOM 1708 C C . ARG A 1 215 ? 11.310 -10.720 -3.779 1.00 94.88 215 ARG A C 1
ATOM 1710 O O . ARG A 1 215 ? 10.331 -11.454 -3.641 1.00 94.88 215 ARG A O 1
ATOM 1717 N N . LEU A 1 216 ? 11.191 -9.463 -4.210 1.00 96.81 216 LEU A N 1
ATOM 1718 C CA . LEU A 1 216 ? 9.926 -8.896 -4.679 1.00 96.81 216 LEU A CA 1
ATOM 1719 C C . LEU A 1 216 ? 9.428 -9.630 -5.930 1.00 96.81 216 LEU A C 1
ATOM 1721 O O . LEU A 1 216 ? 8.262 -10.026 -5.980 1.00 96.81 216 LEU A O 1
ATOM 1725 N N . ALA A 1 217 ? 10.306 -9.854 -6.909 1.00 96.75 217 ALA A N 1
ATOM 1726 C CA . ALA A 1 217 ? 9.962 -10.570 -8.128 1.00 96.75 217 ALA A CA 1
ATOM 1727 C C . ALA A 1 217 ? 9.492 -12.003 -7.839 1.00 96.75 217 ALA A C 1
ATOM 1729 O O . ALA A 1 217 ? 8.437 -12.398 -8.329 1.00 96.75 217 ALA A O 1
ATOM 1730 N N . GLU A 1 218 ? 10.194 -12.743 -6.979 1.00 95.81 218 GLU A N 1
ATOM 1731 C CA . GLU A 1 218 ? 9.788 -14.079 -6.517 1.00 95.81 218 GLU A CA 1
ATOM 1732 C C . GLU A 1 218 ? 8.379 -14.077 -5.923 1.00 95.81 218 GLU A C 1
ATOM 1734 O O . GLU A 1 218 ? 7.543 -14.901 -6.296 1.00 95.81 218 GLU A O 1
ATOM 1739 N N . GLY A 1 219 ? 8.093 -13.123 -5.032 1.00 96.31 219 GLY A N 1
ATOM 1740 C CA . GLY A 1 219 ? 6.783 -13.009 -4.398 1.00 96.31 219 GLY A CA 1
ATOM 1741 C C . GLY A 1 219 ? 5.660 -12.697 -5.391 1.00 96.31 219 GLY A C 1
ATOM 1742 O O . GLY A 1 219 ? 4.552 -13.216 -5.248 1.00 96.31 219 GLY A O 1
ATOM 1743 N N . ILE A 1 220 ? 5.935 -11.885 -6.416 1.00 96.81 220 ILE A N 1
ATOM 1744 C CA . ILE A 1 220 ? 4.969 -11.602 -7.486 1.00 96.81 220 ILE A CA 1
ATOM 1745 C C . ILE A 1 220 ? 4.752 -12.853 -8.343 1.00 96.81 220 ILE A C 1
ATOM 1747 O O . ILE A 1 220 ? 3.602 -13.236 -8.556 1.00 96.81 220 ILE A O 1
ATOM 1751 N N . VAL A 1 221 ? 5.830 -13.495 -8.806 1.00 96.62 221 VAL A N 1
ATOM 1752 C CA . VAL A 1 221 ? 5.789 -14.674 -9.690 1.00 96.62 221 VAL A CA 1
ATOM 1753 C C . VAL A 1 221 ? 5.094 -15.855 -9.022 1.00 96.62 221 VAL A C 1
ATOM 1755 O O . VAL A 1 221 ? 4.267 -16.513 -9.652 1.00 96.62 221 VAL A O 1
ATOM 1758 N N . ALA A 1 222 ? 5.342 -16.082 -7.731 1.00 94.94 222 ALA A N 1
ATOM 1759 C CA . ALA A 1 222 ? 4.692 -17.141 -6.962 1.00 94.94 222 ALA A CA 1
ATOM 1760 C C . ALA A 1 222 ? 3.157 -17.025 -6.937 1.00 94.94 222 ALA A C 1
ATOM 1762 O O . ALA A 1 222 ? 2.475 -18.028 -6.730 1.00 94.94 222 ALA A O 1
ATOM 1763 N N . ALA A 1 223 ? 2.621 -15.822 -7.152 1.00 91.75 223 ALA A N 1
ATOM 1764 C CA . ALA A 1 223 ? 1.193 -15.538 -7.129 1.00 91.75 223 ALA A CA 1
ATOM 1765 C C . ALA A 1 223 ? 0.568 -15.300 -8.517 1.00 91.75 223 ALA A C 1
ATOM 1767 O O . ALA A 1 223 ? -0.611 -14.940 -8.592 1.00 91.75 223 ALA A O 1
ATOM 1768 N N . LEU A 1 224 ? 1.340 -15.456 -9.597 1.00 91.94 224 LEU A N 1
ATOM 1769 C CA . LEU A 1 224 ? 0.821 -15.441 -10.965 1.00 91.94 224 LEU A CA 1
ATOM 1770 C C . LEU A 1 224 ? 0.086 -16.748 -11.291 1.00 91.94 224 LEU A C 1
ATOM 1772 O O . LEU A 1 224 ? 0.311 -17.779 -10.659 1.00 91.94 224 LEU A O 1
ATOM 1776 N N . ASP A 1 225 ? -0.771 -16.691 -12.309 1.00 89.88 225 ASP A N 1
ATOM 1777 C CA . ASP A 1 225 ? -1.399 -17.880 -12.887 1.00 89.88 225 ASP A CA 1
ATOM 1778 C C . ASP A 1 225 ? -0.345 -18.725 -13.632 1.00 89.88 225 ASP A C 1
ATOM 1780 O O . ASP A 1 225 ? 0.621 -18.172 -14.167 1.00 89.88 225 ASP A O 1
ATOM 1784 N N . ASP A 1 226 ? -0.541 -20.046 -13.705 1.00 85.25 226 ASP A N 1
ATOM 1785 C CA . ASP A 1 226 ? 0.483 -21.019 -14.135 1.00 85.25 226 ASP A CA 1
ATOM 1786 C C . ASP A 1 226 ? 1.180 -20.653 -15.462 1.00 85.25 226 ASP A C 1
ATOM 1788 O O . ASP A 1 226 ? 2.404 -20.695 -15.558 1.00 85.25 226 ASP A O 1
ATOM 1792 N N . GLY A 1 227 ? 0.432 -20.177 -16.463 1.00 84.50 227 GLY A N 1
ATOM 1793 C CA . GLY A 1 227 ? 1.010 -19.800 -17.759 1.00 84.50 227 GLY A CA 1
ATOM 1794 C C . GLY A 1 227 ? 1.915 -18.558 -17.726 1.00 84.50 227 GLY A C 1
ATOM 1795 O O . GLY A 1 227 ? 2.915 -18.504 -18.438 1.00 84.50 227 GLY A O 1
ATOM 1796 N N . GLU A 1 228 ? 1.589 -17.548 -16.912 1.00 88.81 228 GLU A N 1
ATOM 1797 C CA . GLU A 1 228 ? 2.454 -16.367 -16.741 1.00 88.81 228 GLU A CA 1
ATOM 1798 C C . GLU A 1 228 ? 3.634 -16.691 -15.815 1.00 88.81 228 GLU A C 1
ATOM 1800 O O . GLU A 1 228 ? 4.745 -16.196 -16.019 1.00 88.81 228 GLU A O 1
ATOM 1805 N N . LYS A 1 229 ? 3.394 -17.543 -14.816 1.00 92.94 229 LYS A N 1
ATOM 1806 C CA . LYS A 1 229 ? 4.381 -17.960 -13.827 1.00 92.94 229 LYS A CA 1
ATOM 1807 C C . LYS A 1 229 ? 5.575 -18.656 -14.465 1.00 92.94 229 LYS A C 1
ATOM 1809 O O . LYS A 1 229 ? 6.699 -18.283 -14.137 1.00 92.94 229 LYS A O 1
ATOM 1814 N N . ASP A 1 230 ? 5.363 -19.601 -15.376 1.00 92.94 230 ASP A N 1
ATOM 1815 C CA . ASP A 1 230 ? 6.462 -20.352 -16.002 1.00 92.94 230 ASP A CA 1
ATOM 1816 C C . ASP A 1 230 ? 7.397 -19.434 -16.800 1.00 92.94 230 ASP A C 1
ATOM 1818 O O . ASP A 1 230 ? 8.620 -19.485 -16.651 1.00 92.94 230 ASP A O 1
ATOM 1822 N N . MET A 1 231 ? 6.816 -18.523 -17.588 1.00 93.12 231 MET A N 1
ATOM 1823 C CA . MET A 1 231 ? 7.567 -17.539 -18.369 1.00 93.12 231 MET A CA 1
ATOM 1824 C C . MET A 1 231 ? 8.412 -16.633 -17.466 1.00 93.12 231 MET A C 1
ATOM 1826 O O . MET A 1 231 ? 9.608 -16.460 -17.700 1.00 93.12 231 MET A O 1
ATOM 1830 N N . TRP A 1 232 ? 7.804 -16.055 -16.427 1.00 94.69 232 TRP A N 1
ATOM 1831 C CA . TRP A 1 232 ? 8.515 -15.147 -15.527 1.00 94.69 232 TRP A CA 1
ATOM 1832 C C . TRP A 1 232 ? 9.508 -15.864 -14.608 1.00 94.69 232 TRP A C 1
ATOM 1834 O O . TRP A 1 232 ? 10.541 -15.280 -14.284 1.00 94.69 232 TRP A O 1
ATOM 1844 N N . SER A 1 233 ? 9.251 -17.121 -14.239 1.00 93.94 233 SER A N 1
ATOM 1845 C CA . SER A 1 233 ? 10.194 -17.947 -13.470 1.00 93.94 233 SER A CA 1
ATOM 1846 C C . SER A 1 233 ? 11.465 -18.212 -14.276 1.00 93.94 233 SER A C 1
ATOM 1848 O O . SER A 1 233 ? 12.559 -17.986 -13.771 1.00 93.94 233 SER A O 1
ATOM 1850 N N . ALA A 1 234 ? 11.336 -18.564 -15.562 1.00 93.50 234 ALA A N 1
ATOM 1851 C CA . ALA A 1 234 ? 12.490 -18.758 -16.439 1.00 93.50 234 ALA A CA 1
ATOM 1852 C C . ALA A 1 234 ? 13.343 -17.481 -16.586 1.00 93.50 234 ALA A C 1
ATOM 1854 O O . ALA A 1 234 ? 14.573 -17.545 -16.570 1.00 93.50 234 ALA A O 1
ATOM 1855 N N . ILE A 1 235 ? 12.702 -16.308 -16.693 1.00 93.06 235 ILE A N 1
ATOM 1856 C CA . ILE A 1 235 ? 13.401 -15.011 -16.745 1.00 93.06 235 ILE A CA 1
ATOM 1857 C C . ILE A 1 235 ? 14.119 -14.724 -15.417 1.00 93.06 235 ILE A C 1
ATOM 1859 O O . ILE A 1 235 ? 15.280 -14.311 -15.418 1.00 93.06 235 ILE A O 1
ATOM 1863 N N . LEU A 1 236 ? 13.448 -14.957 -14.286 1.00 93.06 236 LEU A N 1
ATOM 1864 C CA . LEU A 1 236 ? 14.018 -14.769 -12.953 1.00 93.06 236 LEU A CA 1
ATOM 1865 C C . LEU A 1 236 ? 15.236 -15.687 -12.732 1.00 93.06 236 LEU A C 1
ATOM 1867 O O . LEU A 1 236 ? 16.272 -15.217 -12.261 1.00 93.06 236 LEU A O 1
ATOM 1871 N N . ASP A 1 237 ? 15.169 -16.953 -13.140 1.00 91.44 237 ASP A N 1
ATOM 1872 C CA . ASP A 1 237 ? 16.292 -17.896 -13.037 1.00 91.44 237 ASP A CA 1
ATOM 1873 C C . ASP A 1 237 ? 17.476 -17.496 -13.935 1.00 91.44 237 ASP A C 1
ATOM 1875 O O . ASP A 1 237 ? 18.642 -17.556 -13.517 1.00 91.44 237 ASP A O 1
ATOM 1879 N N . ALA A 1 238 ? 17.197 -16.998 -15.144 1.00 90.88 238 ALA A N 1
ATOM 1880 C CA . ALA A 1 238 ? 18.218 -16.439 -16.031 1.00 90.88 238 ALA A CA 1
ATOM 1881 C C . ALA A 1 238 ? 18.898 -15.192 -15.429 1.00 90.88 238 ALA A C 1
ATOM 1883 O O . ALA A 1 238 ? 20.113 -15.023 -15.544 1.00 90.88 238 ALA A O 1
ATOM 1884 N N . SER A 1 239 ? 18.143 -14.333 -14.734 1.00 87.56 239 SER A N 1
ATOM 1885 C CA . SER A 1 239 ? 18.693 -13.126 -14.097 1.00 87.56 239 SER A CA 1
ATOM 1886 C C . SER A 1 239 ? 19.683 -13.446 -12.965 1.00 87.56 239 SER A C 1
ATOM 1888 O O . SER A 1 239 ? 20.694 -12.759 -12.801 1.00 87.56 239 SER A O 1
ATOM 1890 N N . ARG A 1 240 ? 19.450 -14.543 -12.230 1.00 86.38 240 ARG A N 1
ATOM 1891 C CA . ARG A 1 240 ? 20.330 -15.015 -11.148 1.00 86.38 240 ARG A CA 1
ATOM 1892 C C . ARG A 1 240 ? 21.636 -15.592 -11.680 1.00 86.38 240 ARG A C 1
ATOM 1894 O O . ARG A 1 240 ? 22.703 -15.324 -11.134 1.00 86.38 240 ARG A O 1
ATOM 1901 N N . THR A 1 241 ? 21.550 -16.373 -12.753 1.00 79.69 241 THR A N 1
ATOM 1902 C CA . THR A 1 241 ? 22.713 -17.021 -13.376 1.00 79.69 241 THR A CA 1
ATOM 1903 C C . THR A 1 241 ? 23.580 -16.026 -14.153 1.00 79.69 241 THR A C 1
ATOM 1905 O O . THR A 1 241 ? 24.805 -16.139 -14.132 1.00 79.69 241 THR A O 1
ATOM 1908 N N . GLY A 1 242 ? 22.980 -14.988 -14.747 1.00 63.78 242 GLY A N 1
ATOM 1909 C CA . GLY A 1 242 ? 23.697 -13.918 -15.451 1.00 63.78 242 GLY A CA 1
ATOM 1910 C C . GLY A 1 242 ? 24.527 -12.990 -14.551 1.00 63.78 242 GLY A C 1
ATOM 1911 O O . GLY A 1 242 ? 25.556 -12.479 -14.987 1.00 63.78 242 GLY A O 1
ATOM 1912 N N . SER A 1 243 ? 24.142 -12.808 -13.281 1.00 52.50 243 SER A N 1
ATOM 1913 C CA . SER A 1 243 ? 24.887 -11.976 -12.317 1.00 52.50 243 SER A CA 1
ATOM 1914 C C . SER A 1 243 ? 26.103 -12.684 -11.690 1.00 52.50 243 SER A C 1
ATOM 1916 O O . SER A 1 243 ? 26.846 -12.063 -10.928 1.00 52.50 243 SER A O 1
ATOM 1918 N N . GLY A 1 244 ? 26.311 -13.973 -11.991 1.00 44.88 244 GLY A N 1
ATOM 1919 C CA . GLY A 1 244 ? 27.349 -14.834 -11.411 1.00 44.88 244 GLY A CA 1
ATOM 1920 C C . GLY A 1 244 ? 28.540 -15.134 -12.327 1.00 44.88 244 GLY A C 1
ATOM 1921 O O . GLY A 1 244 ? 29.304 -16.051 -12.043 1.00 44.88 244 GLY A O 1
ATOM 1922 N N . GLY A 1 245 ? 28.723 -14.388 -13.420 1.00 38.66 245 GLY A N 1
ATOM 1923 C CA . GLY A 1 245 ? 29.850 -14.546 -14.348 1.00 38.66 245 GLY A CA 1
ATOM 1924 C C . GLY A 1 245 ? 31.179 -13.982 -13.829 1.00 38.66 245 GLY A C 1
ATOM 1925 O O . GLY A 1 245 ? 31.817 -13.203 -14.532 1.00 38.66 245 GLY A O 1
ATOM 1926 N N . SER A 1 246 ? 31.596 -14.343 -12.611 1.00 32.09 246 SER A N 1
ATOM 1927 C CA . SER A 1 246 ? 32.996 -14.224 -12.192 1.00 32.09 246 SER A CA 1
ATOM 1928 C C . SER A 1 246 ? 33.686 -15.553 -12.476 1.00 32.09 246 SER A C 1
ATOM 1930 O O . SER A 1 246 ? 33.264 -16.613 -12.021 1.00 32.09 246 SER A O 1
ATOM 1932 N N . ILE A 1 247 ? 34.716 -15.470 -13.307 1.00 43.25 247 ILE A N 1
ATOM 1933 C CA . ILE A 1 247 ? 35.531 -16.560 -13.831 1.00 43.25 247 ILE A CA 1
ATOM 1934 C C . ILE A 1 247 ? 36.104 -17.394 -12.682 1.00 43.25 247 ILE A C 1
ATOM 1936 O O . ILE A 1 247 ? 37.036 -16.952 -12.018 1.00 43.25 247 ILE A O 1
ATOM 1940 N N . VAL A 1 248 ? 35.626 -18.628 -12.527 1.00 33.97 248 VAL A N 1
ATOM 1941 C CA . VAL A 1 248 ? 36.495 -19.761 -12.182 1.00 33.97 248 VAL A CA 1
ATOM 1942 C C . VAL A 1 248 ? 35.944 -21.014 -12.862 1.00 33.97 248 VAL A C 1
ATOM 1944 O O . VAL A 1 248 ? 35.087 -21.717 -12.335 1.00 33.97 248 VAL A O 1
ATOM 1947 N N . ALA A 1 249 ? 36.415 -21.254 -14.083 1.00 35.03 249 ALA A N 1
ATOM 1948 C CA . ALA A 1 249 ? 36.391 -22.577 -14.684 1.00 35.03 249 ALA A CA 1
ATOM 1949 C C . ALA A 1 249 ? 37.738 -23.260 -14.406 1.00 35.03 249 ALA A C 1
ATOM 1951 O O . ALA A 1 249 ? 38.783 -22.616 -14.483 1.00 35.03 249 ALA A O 1
ATOM 1952 N N . ASP A 1 250 ? 37.637 -24.560 -14.133 1.00 30.56 250 ASP A N 1
ATOM 1953 C CA . ASP A 1 250 ? 38.671 -25.595 -14.044 1.00 30.56 250 ASP A CA 1
ATOM 1954 C C . ASP A 1 250 ? 39.589 -25.611 -12.813 1.00 30.56 250 ASP A C 1
ATOM 1956 O O . ASP A 1 250 ? 40.478 -24.786 -12.656 1.00 30.56 250 ASP A O 1
ATOM 1960 N N . VAL A 1 251 ? 39.446 -26.655 -11.982 1.00 34.66 251 VAL A N 1
ATOM 1961 C CA . VAL A 1 251 ? 40.127 -27.938 -12.243 1.00 34.66 251 VAL A CA 1
ATOM 1962 C C . VAL A 1 251 ? 39.268 -29.105 -11.744 1.00 34.66 251 VAL A C 1
ATOM 1964 O O . VAL A 1 251 ? 38.970 -29.234 -10.558 1.00 34.66 251 VAL A O 1
ATOM 1967 N N . ALA A 1 252 ? 38.912 -29.988 -12.674 1.00 37.41 252 ALA A N 1
ATOM 1968 C CA . ALA A 1 252 ? 38.435 -31.332 -12.399 1.00 37.41 252 ALA A CA 1
ATOM 1969 C C . ALA A 1 252 ? 39.562 -32.211 -11.827 1.00 37.41 252 ALA A C 1
ATOM 1971 O O . ALA A 1 252 ? 40.634 -32.307 -12.422 1.00 37.41 252 ALA A O 1
ATOM 1972 N N . ALA A 1 253 ? 39.293 -32.943 -10.746 1.00 33.34 253 ALA A N 1
ATOM 1973 C CA . ALA A 1 253 ? 40.034 -34.158 -10.421 1.00 33.34 253 ALA A CA 1
ATOM 1974 C C . ALA A 1 253 ? 39.107 -35.177 -9.747 1.00 33.34 253 ALA A C 1
ATOM 1976 O O . ALA A 1 253 ? 38.579 -34.962 -8.660 1.00 33.34 253 ALA A O 1
ATOM 1977 N N . LYS A 1 254 ? 38.913 -36.287 -10.460 1.00 35.59 254 LYS A N 1
ATOM 1978 C CA . LYS A 1 254 ? 38.270 -37.526 -10.023 1.00 35.59 254 LYS A CA 1
ATOM 1979 C C . LYS A 1 254 ? 38.901 -38.064 -8.733 1.00 35.59 254 LYS A C 1
ATOM 1981 O O . LYS A 1 254 ? 40.123 -38.108 -8.637 1.00 35.59 254 LYS A O 1
ATOM 1986 N N . SER A 1 255 ? 38.081 -38.633 -7.854 1.00 30.62 255 SER A N 1
ATOM 1987 C CA . SER A 1 255 ? 38.447 -39.828 -7.085 1.00 30.62 255 SER A CA 1
ATOM 1988 C C . SER A 1 255 ? 37.181 -40.569 -6.666 1.00 30.62 255 SER A C 1
ATOM 1990 O O . SER A 1 255 ? 36.356 -40.038 -5.931 1.00 30.62 255 SER A O 1
ATOM 1992 N N . GLU A 1 256 ? 37.044 -41.788 -7.174 1.00 31.94 256 GLU A N 1
ATOM 1993 C CA . GLU A 1 256 ? 36.045 -42.782 -6.790 1.00 31.94 256 GLU A CA 1
ATOM 1994 C C . GLU A 1 256 ? 36.423 -43.489 -5.474 1.00 31.94 256 GLU A C 1
ATOM 1996 O O . GLU A 1 256 ? 37.588 -43.493 -5.070 1.00 31.94 256 GLU A O 1
ATOM 2001 N N . THR A 1 257 ? 35.426 -44.196 -4.920 1.00 30.03 257 THR A N 1
ATOM 2002 C CA . THR A 1 257 ? 35.440 -45.207 -3.835 1.00 30.03 257 THR A CA 1
ATOM 2003 C C . THR A 1 257 ? 35.529 -44.636 -2.409 1.00 30.03 257 THR A C 1
ATOM 2005 O O . THR A 1 257 ? 36.330 -43.754 -2.138 1.00 30.03 257 THR A O 1
ATOM 2008 N N . LYS A 1 258 ? 34.723 -45.065 -1.428 1.00 31.81 258 LYS A N 1
ATOM 2009 C CA . LYS A 1 258 ? 34.307 -46.439 -1.108 1.00 31.81 258 LYS A CA 1
ATOM 2010 C C . LYS A 1 258 ? 33.135 -46.450 -0.105 1.00 31.81 258 LYS A C 1
ATOM 2012 O O . LYS A 1 258 ? 33.082 -45.595 0.774 1.00 31.81 258 LYS A O 1
ATOM 2017 N N . ASP A 1 259 ? 32.267 -47.449 -0.241 1.00 31.81 259 ASP A N 1
ATOM 2018 C CA . ASP A 1 259 ? 31.183 -47.833 0.669 1.00 31.81 259 ASP A CA 1
ATOM 2019 C C . ASP A 1 259 ? 31.633 -48.044 2.123 1.00 31.81 259 ASP A C 1
ATOM 2021 O O . ASP A 1 259 ? 32.689 -48.634 2.358 1.00 31.81 259 ASP A O 1
ATOM 2025 N N . THR A 1 260 ? 30.764 -47.674 3.068 1.00 32.06 260 THR A N 1
ATOM 2026 C CA . THR A 1 260 ? 30.417 -48.506 4.234 1.00 32.06 260 THR A CA 1
ATOM 2027 C C . THR A 1 260 ? 29.031 -48.113 4.738 1.00 32.06 260 THR A C 1
ATOM 2029 O O . THR A 1 260 ? 28.773 -46.946 5.032 1.00 32.06 260 THR A O 1
ATOM 2032 N N . GLU A 1 261 ? 28.173 -49.124 4.781 1.00 35.97 261 GLU A N 1
ATOM 2033 C CA . GLU A 1 261 ? 26.856 -49.198 5.403 1.00 35.97 261 GLU A CA 1
ATOM 2034 C C . GLU A 1 261 ? 26.931 -48.838 6.896 1.00 35.97 261 GLU A C 1
ATOM 2036 O O . GLU A 1 261 ? 27.908 -49.183 7.556 1.00 35.97 261 GLU A O 1
ATOM 2041 N N . ASP A 1 262 ? 25.894 -48.188 7.425 1.00 32.56 262 ASP A N 1
ATOM 2042 C CA . ASP A 1 262 ? 25.400 -48.515 8.764 1.00 3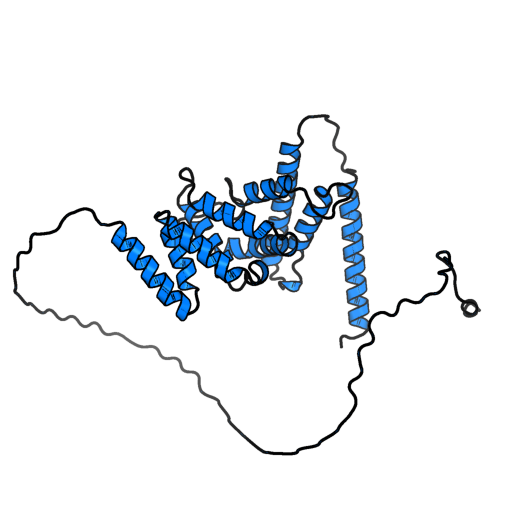2.56 262 ASP A CA 1
ATOM 2043 C C . ASP A 1 262 ? 23.931 -48.090 8.896 1.00 32.56 262 ASP A C 1
ATOM 2045 O O . ASP A 1 262 ? 23.552 -46.924 8.746 1.00 32.56 262 ASP A O 1
ATOM 2049 N N . GLU A 1 263 ? 23.112 -49.110 9.118 1.00 34.53 263 GLU A N 1
ATOM 2050 C CA . GLU A 1 263 ? 21.689 -49.080 9.410 1.00 34.53 263 GLU A CA 1
ATOM 2051 C C . GLU A 1 263 ? 21.449 -48.510 10.816 1.00 34.53 263 GLU A C 1
ATOM 2053 O O . GLU A 1 263 ? 22.130 -48.879 11.772 1.00 34.53 263 GLU A O 1
ATOM 2058 N N . MET A 1 264 ? 20.412 -47.686 10.987 1.00 37.38 264 MET A N 1
ATOM 2059 C CA . MET A 1 264 ? 19.687 -47.669 12.259 1.00 37.38 264 MET A CA 1
ATOM 2060 C C . MET A 1 264 ? 18.238 -47.223 12.056 1.00 37.38 264 MET A C 1
ATOM 2062 O O . MET A 1 264 ? 17.933 -46.043 11.885 1.00 37.38 264 MET A O 1
ATOM 2066 N N . GLU A 1 265 ? 17.352 -48.218 12.067 1.00 30.59 265 GLU A N 1
ATOM 2067 C CA . GLU A 1 265 ? 15.912 -48.088 12.269 1.00 30.59 265 GLU A CA 1
ATOM 2068 C C . GLU A 1 265 ? 15.611 -47.532 13.667 1.00 30.59 265 GLU A C 1
ATOM 2070 O O . GLU A 1 265 ? 16.192 -47.982 14.655 1.00 30.59 265 GLU A O 1
ATOM 2075 N N . VAL A 1 266 ? 14.636 -46.623 13.766 1.00 34.66 266 VAL A N 1
ATOM 2076 C CA . VAL A 1 266 ? 13.852 -46.430 14.993 1.00 34.66 266 VAL A CA 1
ATOM 2077 C C . VAL A 1 266 ? 12.383 -46.238 14.613 1.00 34.66 266 VAL A C 1
ATOM 2079 O O . VAL A 1 266 ? 11.976 -45.194 14.105 1.00 34.66 266 VAL A O 1
ATOM 2082 N N . ASP A 1 267 ? 11.620 -47.297 14.874 1.00 30.12 267 ASP A N 1
ATOM 2083 C CA . ASP A 1 267 ? 10.170 -47.340 15.058 1.00 30.12 267 ASP A CA 1
ATOM 2084 C C . ASP A 1 267 ? 9.689 -46.329 16.114 1.00 30.12 267 ASP A C 1
ATOM 2086 O O . ASP A 1 267 ? 10.383 -46.104 17.106 1.00 30.12 267 ASP A O 1
ATOM 2090 N N . LEU A 1 268 ? 8.461 -45.809 15.960 1.00 32.78 268 LEU A N 1
ATOM 2091 C CA . LEU A 1 268 ? 7.375 -45.904 16.960 1.00 32.78 268 LEU A CA 1
ATOM 2092 C C . LEU A 1 268 ? 6.158 -45.022 16.589 1.00 32.78 268 LEU A C 1
ATOM 2094 O O . LEU A 1 268 ? 6.214 -43.799 16.657 1.00 32.78 268 LEU A O 1
ATOM 2098 N N . GLN A 1 269 ? 5.063 -45.723 16.256 1.00 31.28 269 GLN A N 1
ATOM 2099 C CA . GLN A 1 269 ? 3.661 -45.561 16.710 1.00 31.28 269 GLN A CA 1
ATOM 2100 C C . GLN A 1 269 ? 2.982 -44.181 16.544 1.00 31.28 269 GLN A C 1
ATOM 2102 O O . GLN A 1 269 ? 3.368 -43.193 17.151 1.00 31.28 269 GLN A O 1
ATOM 2107 N N . ALA A 1 270 ? 1.995 -44.026 15.652 1.00 33.00 270 ALA A N 1
ATOM 2108 C CA . ALA A 1 270 ? 0.608 -44.527 15.710 1.00 33.00 270 ALA A CA 1
ATOM 2109 C C . ALA A 1 270 ? -0.236 -43.898 16.833 1.00 33.00 270 ALA A C 1
ATOM 2111 O O . ALA A 1 270 ? -0.145 -44.340 17.968 1.00 33.00 270 ALA A O 1
ATOM 2112 N N . GLU A 1 271 ? -1.121 -42.963 16.467 1.00 34.72 271 GLU A N 1
ATOM 2113 C CA . GLU A 1 271 ? -2.493 -42.895 16.991 1.00 34.72 271 GLU A CA 1
ATOM 2114 C C . GLU A 1 271 ? -3.450 -42.452 15.870 1.00 34.72 271 GLU A C 1
ATOM 2116 O O . GLU A 1 271 ? -3.231 -41.457 15.175 1.00 34.72 271 GLU A O 1
ATOM 2121 N N . GLU A 1 272 ? -4.479 -43.274 15.673 1.00 34.06 272 GLU A N 1
ATOM 2122 C CA . GLU A 1 272 ? -5.661 -43.053 14.847 1.00 34.06 272 GLU A CA 1
ATOM 2123 C C . GLU A 1 272 ? -6.643 -42.127 15.578 1.00 34.06 272 GLU A C 1
ATOM 2125 O O . GLU A 1 272 ? -6.853 -42.290 16.776 1.00 34.06 272 GLU A O 1
ATOM 2130 N N . GLU A 1 273 ? -7.377 -41.280 14.851 1.00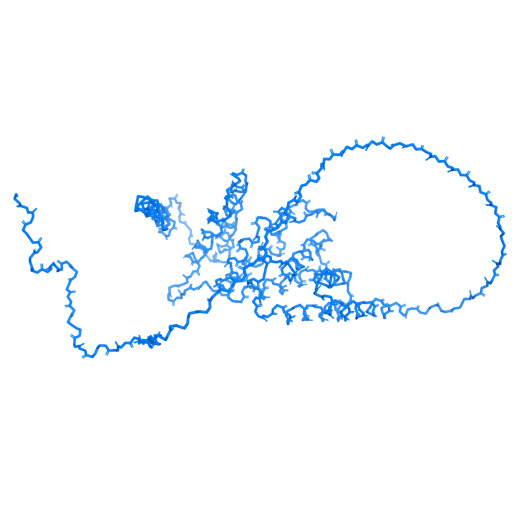 33.09 273 GLU A N 1
ATOM 2131 C CA . GLU A 1 273 ? -8.801 -41.123 15.162 1.00 33.09 273 GLU A CA 1
ATOM 2132 C C . GLU A 1 273 ? -9.625 -40.782 13.910 1.00 33.09 273 GLU A C 1
ATOM 2134 O O . GLU A 1 273 ? -9.393 -39.816 13.182 1.00 33.09 273 GLU A O 1
ATOM 2139 N N . SER A 1 274 ? -10.586 -41.665 13.663 1.00 32.78 274 SER A N 1
ATOM 2140 C CA . SER A 1 274 ? -11.599 -41.707 12.613 1.00 32.78 274 SER A CA 1
ATOM 2141 C C . SER A 1 274 ? -12.740 -40.710 12.830 1.00 32.78 274 SER A C 1
ATOM 2143 O O . SER A 1 274 ? -13.208 -40.635 13.958 1.00 32.78 274 SER A O 1
ATOM 2145 N N . VAL A 1 275 ? -13.331 -40.134 11.769 1.00 32.34 275 VAL A N 1
ATOM 2146 C CA . VAL A 1 275 ? -14.803 -39.967 11.656 1.00 32.34 275 VAL A CA 1
ATOM 2147 C C . VAL A 1 275 ? -15.242 -40.010 10.180 1.00 32.34 275 VAL A C 1
ATOM 2149 O O . VAL A 1 275 ? -14.595 -39.463 9.293 1.00 32.34 275 VAL 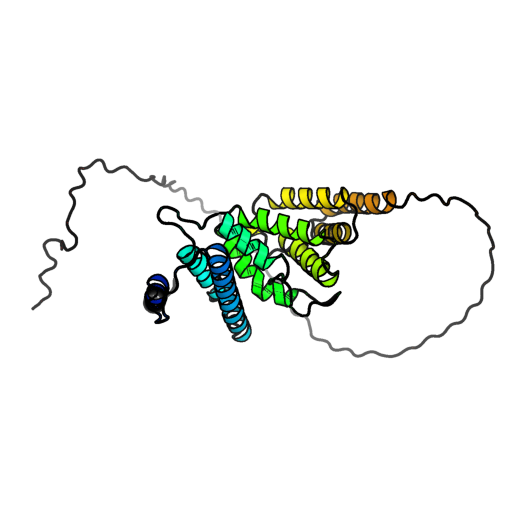A O 1
ATOM 2152 N N . ALA A 1 276 ? -16.358 -40.704 9.969 1.00 32.47 276 ALA A N 1
ATOM 2153 C CA . ALA A 1 276 ? -16.927 -41.247 8.747 1.00 32.47 276 ALA A CA 1
ATOM 2154 C C . ALA A 1 276 ? -17.551 -40.267 7.725 1.00 32.47 276 ALA A C 1
ATOM 2156 O O . ALA A 1 276 ? -18.161 -39.254 8.057 1.00 32.47 276 ALA A O 1
ATOM 2157 N N . GLU A 1 277 ? -17.421 -40.678 6.462 1.00 31.00 277 GLU A N 1
ATOM 2158 C CA . GLU A 1 277 ? -18.455 -40.881 5.434 1.00 31.00 277 GLU A CA 1
ATOM 2159 C C . GLU A 1 277 ? -19.910 -40.443 5.728 1.00 31.00 277 GLU A C 1
ATOM 2161 O O . GLU A 1 277 ? -20.558 -40.958 6.635 1.00 31.00 277 GLU A O 1
ATOM 2166 N N . ALA A 1 278 ? -20.463 -39.598 4.843 1.00 32.53 278 ALA A N 1
ATOM 2167 C CA . ALA A 1 278 ? -21.832 -39.729 4.326 1.00 32.53 278 ALA A CA 1
ATOM 2168 C C . ALA A 1 278 ? -22.038 -38.861 3.065 1.00 32.53 278 ALA A C 1
ATOM 2170 O O . ALA A 1 278 ? -22.196 -37.642 3.132 1.00 32.53 278 ALA A O 1
ATOM 2171 N N . VAL A 1 279 ? -22.084 -39.520 1.907 1.00 37.81 279 VAL A N 1
ATOM 2172 C CA . VAL A 1 279 ? -22.770 -39.056 0.689 1.00 37.81 279 VAL A CA 1
ATOM 2173 C C . VAL A 1 279 ? -24.216 -39.573 0.757 1.00 37.81 279 VAL A C 1
ATOM 2175 O O . VAL A 1 279 ? -24.450 -40.653 1.301 1.00 37.81 279 VAL A O 1
ATOM 2178 N N . PRO A 1 280 ? -25.197 -38.866 0.173 1.00 38.28 280 PRO A N 1
ATOM 2179 C CA . PRO A 1 280 ? -25.975 -39.586 -0.830 1.00 38.28 280 PRO A CA 1
ATOM 2180 C C . PRO A 1 280 ? -26.206 -38.785 -2.113 1.00 38.28 280 PRO A C 1
ATOM 2182 O O . PRO A 1 280 ? -26.462 -37.582 -2.121 1.00 38.28 280 PRO A O 1
ATOM 2185 N N . ALA A 1 281 ? -26.136 -39.540 -3.205 1.00 30.47 281 ALA A N 1
ATOM 2186 C CA . ALA A 1 281 ? -26.509 -39.180 -4.556 1.00 30.47 281 ALA A CA 1
ATOM 2187 C C . ALA A 1 281 ? -28.018 -39.371 -4.808 1.00 30.47 281 ALA A C 1
ATOM 2189 O O . ALA A 1 281 ? -28.675 -40.186 -4.159 1.00 30.47 281 ALA A O 1
ATOM 2190 N N . GLY A 1 282 ? -28.519 -38.699 -5.849 1.00 29.02 282 GLY A N 1
ATOM 2191 C CA . GLY A 1 282 ? -29.775 -39.008 -6.544 1.00 29.02 282 GLY A CA 1
ATOM 2192 C C . GLY A 1 282 ? -30.626 -37.759 -6.802 1.00 29.02 282 GLY A C 1
ATOM 2193 O O . GLY A 1 282 ? -30.804 -36.955 -5.900 1.00 29.02 282 GLY A O 1
ATOM 2194 N N . LYS A 1 283 ? -31.213 -37.504 -7.973 1.00 33.72 283 LYS A N 1
ATOM 2195 C CA . LYS A 1 283 ? -31.331 -38.227 -9.248 1.00 33.72 283 LYS A CA 1
ATOM 2196 C C . LYS A 1 283 ? -31.667 -37.206 -10.349 1.00 33.72 283 LYS A C 1
ATOM 2198 O O . LYS A 1 283 ? -32.275 -36.174 -10.078 1.00 33.72 283 LYS A O 1
ATOM 2203 N N . GLU A 1 284 ? -31.299 -37.554 -11.576 1.00 29.98 284 GLU A N 1
ATOM 2204 C CA . GLU A 1 284 ? -31.761 -36.974 -12.841 1.00 29.98 284 GLU A CA 1
ATOM 2205 C C . GLU A 1 284 ? -33.279 -37.144 -13.054 1.00 29.98 284 GLU A C 1
ATOM 2207 O O . GLU A 1 284 ? -33.894 -38.046 -12.478 1.00 29.98 284 GLU A O 1
ATOM 2212 N N . GLY A 1 285 ? -33.868 -36.320 -13.934 1.00 28.64 285 GLY A N 1
ATOM 2213 C CA . GLY A 1 285 ? -35.238 -36.521 -14.424 1.00 28.64 285 GLY A CA 1
ATOM 2214 C C . GLY A 1 285 ? -35.884 -35.337 -15.159 1.00 28.64 285 GLY A C 1
ATOM 2215 O O . GLY A 1 285 ? -36.776 -34.696 -14.624 1.00 28.64 285 GLY A O 1
ATOM 2216 N N . GLU A 1 286 ? -35.405 -35.068 -16.375 1.00 28.80 286 GLU A N 1
ATOM 2217 C CA . GLU A 1 286 ? -36.147 -34.718 -17.605 1.00 28.80 286 GLU A CA 1
ATOM 2218 C C . GLU A 1 286 ? -37.411 -33.812 -17.645 1.00 28.80 286 GLU A C 1
ATOM 2220 O O . GLU A 1 286 ? -38.496 -34.133 -17.176 1.00 28.80 286 GLU A O 1
ATOM 2225 N N . THR A 1 287 ? -37.288 -32.814 -18.537 1.00 27.98 287 THR A N 1
ATOM 2226 C CA . THR A 1 287 ? -38.271 -32.287 -19.517 1.00 27.98 287 THR A CA 1
ATOM 2227 C C . THR A 1 287 ? -39.489 -31.473 -19.054 1.00 27.98 287 THR A C 1
ATOM 2229 O O . THR A 1 287 ? -40.447 -31.985 -18.486 1.00 27.98 287 THR A O 1
ATOM 2232 N N . LYS A 1 288 ? -39.552 -30.216 -19.523 1.00 32.97 288 LYS A N 1
ATOM 2233 C CA . LYS A 1 288 ? -40.589 -29.768 -20.476 1.00 32.97 288 LYS A CA 1
ATOM 2234 C C . LYS A 1 288 ? -40.285 -28.383 -21.046 1.00 32.97 288 LYS A C 1
ATOM 2236 O O . LYS A 1 288 ? -40.097 -27.412 -20.322 1.00 32.97 288 LYS A O 1
ATOM 2241 N N . ALA A 1 289 ? -40.275 -28.328 -22.373 1.00 30.31 289 ALA A N 1
ATOM 2242 C CA . ALA A 1 289 ? -40.333 -27.112 -23.162 1.00 30.31 289 ALA A CA 1
ATOM 2243 C C . ALA A 1 289 ? -41.666 -26.389 -22.927 1.00 30.31 289 ALA A C 1
ATOM 2245 O O . ALA A 1 289 ? -42.722 -27.017 -22.983 1.00 30.31 289 ALA A O 1
ATOM 2246 N N . LEU A 1 290 ? -41.609 -25.072 -22.732 1.00 35.31 290 LEU A N 1
ATOM 2247 C CA . LEU A 1 290 ? -42.735 -24.167 -22.932 1.00 35.31 290 LEU A CA 1
ATOM 2248 C C . LEU A 1 290 ? -42.196 -22.845 -23.480 1.00 35.31 290 LEU A C 1
ATOM 2250 O O . LEU A 1 290 ? -41.634 -22.007 -22.782 1.00 35.31 290 LEU A O 1
ATOM 2254 N N . THR A 1 291 ? -42.350 -22.718 -24.789 1.00 31.14 291 THR A N 1
ATOM 2255 C CA . THR A 1 291 ? -42.355 -21.475 -25.550 1.00 31.14 291 THR A CA 1
ATOM 2256 C C . THR A 1 291 ? -43.385 -20.503 -24.979 1.00 31.14 291 THR A C 1
ATOM 2258 O O . THR A 1 291 ? -44.580 -20.784 -25.046 1.00 31.14 291 THR A O 1
ATOM 2261 N N . MET A 1 292 ? -42.941 -19.334 -24.517 1.00 36.50 292 MET A N 1
ATOM 2262 C CA . MET A 1 292 ? -43.753 -18.116 -24.534 1.00 36.50 292 MET A CA 1
ATOM 2263 C C . MET A 1 292 ? -42.917 -16.958 -25.074 1.00 36.50 292 MET A C 1
ATOM 2265 O O . MET A 1 292 ? -41.875 -16.583 -24.541 1.00 36.50 292 MET A O 1
ATOM 2269 N N . VAL A 1 293 ? -43.391 -16.453 -26.205 1.00 37.09 293 VAL A N 1
ATOM 2270 C CA . VAL A 1 293 ? -43.037 -15.178 -26.811 1.00 37.09 293 VAL A CA 1
ATOM 2271 C C . VAL A 1 293 ? -43.696 -14.095 -25.970 1.00 37.09 293 VAL A C 1
ATOM 2273 O O . VAL A 1 293 ? -44.916 -14.107 -25.890 1.00 37.09 293 VAL A O 1
ATOM 2276 N N . GLU A 1 294 ? -42.937 -13.148 -25.412 1.00 36.62 294 GLU A N 1
ATOM 2277 C CA . GLU A 1 294 ? -43.463 -11.803 -25.148 1.00 36.62 294 GLU A CA 1
ATOM 2278 C C . GLU A 1 294 ? -42.357 -10.743 -24.951 1.00 36.62 294 GLU A C 1
ATOM 2280 O O . GLU A 1 294 ? -41.541 -10.783 -24.038 1.00 36.62 294 GLU A O 1
ATOM 2285 N N . VAL A 1 295 ? -42.345 -9.821 -25.919 1.00 36.06 295 VAL A N 1
ATOM 2286 C CA . VAL A 1 295 ? -42.127 -8.369 -25.830 1.00 36.06 295 VAL A CA 1
ATOM 2287 C C . VAL A 1 295 ? -40.870 -7.859 -25.106 1.00 36.06 295 VAL A C 1
ATOM 2289 O O . VAL A 1 295 ? -40.817 -7.654 -23.900 1.00 36.06 295 VAL A O 1
ATOM 2292 N N . LYS A 1 296 ? -39.876 -7.476 -25.921 1.00 38.38 296 LYS A N 1
ATOM 2293 C CA . LYS A 1 296 ? -38.807 -6.541 -25.544 1.00 38.38 296 LYS A CA 1
ATOM 2294 C C . LYS A 1 296 ? -39.407 -5.173 -25.196 1.00 38.38 296 LYS A C 1
ATOM 2296 O O . LYS A 1 296 ? -39.686 -4.381 -26.099 1.00 38.38 296 LYS A O 1
ATOM 2301 N N . GLU A 1 297 ? -39.532 -4.854 -23.913 1.00 43.88 297 GLU A N 1
ATOM 2302 C CA . GLU A 1 297 ? -39.698 -3.467 -23.483 1.00 43.88 297 GLU A CA 1
ATOM 2303 C C . GLU A 1 297 ? -38.393 -2.701 -23.731 1.00 43.88 297 GLU A C 1
ATOM 2305 O O . GLU A 1 297 ? -37.352 -2.930 -23.113 1.00 43.88 297 GLU A O 1
ATOM 2310 N N . LYS A 1 298 ? -38.435 -1.790 -24.706 1.00 42.84 298 LYS A N 1
ATOM 2311 C CA . LYS A 1 298 ? -37.378 -0.806 -24.927 1.00 42.84 298 LYS A CA 1
ATOM 2312 C C . LYS A 1 298 ? -37.369 0.143 -23.734 1.00 42.84 298 LYS A C 1
ATOM 2314 O O . LYS A 1 298 ? -38.280 0.952 -23.585 1.00 42.84 298 LYS A O 1
ATOM 2319 N N . ILE A 1 299 ? -36.314 0.074 -22.931 1.00 44.91 299 ILE A N 1
ATOM 2320 C CA . ILE A 1 299 ? -36.013 1.045 -21.881 1.00 44.91 299 ILE A CA 1
ATOM 2321 C C . ILE A 1 299 ? -35.903 2.423 -22.556 1.00 44.91 299 ILE A C 1
ATOM 2323 O O . ILE A 1 299 ? -34.941 2.708 -23.274 1.00 44.91 299 ILE A O 1
ATOM 2327 N N . ARG A 1 300 ? -36.931 3.266 -22.400 1.00 46.78 300 ARG A N 1
ATOM 2328 C CA . ARG A 1 300 ? -36.898 4.663 -22.846 1.00 46.78 300 ARG A CA 1
ATOM 2329 C C . ARG A 1 300 ? -35.946 5.419 -21.926 1.00 46.78 300 ARG A C 1
ATOM 2331 O O . ARG A 1 300 ? -36.195 5.527 -20.730 1.00 46.78 300 ARG A O 1
ATOM 2338 N N . GLY A 1 301 ? -34.861 5.936 -22.495 1.00 63.19 301 GLY A N 1
ATOM 2339 C CA . GLY A 1 301 ? -33.961 6.849 -21.799 1.00 63.19 301 GLY A CA 1
ATOM 2340 C C . GLY A 1 301 ? -34.651 8.164 -21.395 1.00 63.19 301 GLY A C 1
ATOM 2341 O O . GLY A 1 301 ? -35.786 8.422 -21.810 1.00 63.19 301 GLY A O 1
ATOM 2342 N N . PRO A 1 302 ? -33.970 9.013 -20.605 1.00 57.06 302 PRO A N 1
ATOM 2343 C CA . PRO A 1 302 ? -34.526 10.262 -20.091 1.00 57.06 302 PRO A CA 1
ATOM 2344 C C . PRO A 1 302 ? -35.046 11.150 -21.228 1.00 57.06 302 PRO A C 1
ATOM 2346 O O . PRO A 1 302 ? -34.276 11.615 -22.070 1.00 57.06 302 PRO A O 1
ATOM 2349 N N . GLN A 1 303 ? -36.359 11.390 -21.270 1.00 51.22 303 GLN A N 1
ATOM 2350 C CA . GLN A 1 303 ? -36.947 12.342 -22.208 1.00 51.22 303 GLN A CA 1
ATOM 2351 C C . GLN A 1 303 ? -36.894 13.747 -21.612 1.00 51.22 303 GLN A C 1
ATOM 2353 O O . GLN A 1 303 ? -37.366 14.003 -20.506 1.00 51.22 303 GLN A O 1
ATOM 2358 N N . LYS A 1 304 ? -36.314 14.673 -22.376 1.00 56.50 304 LYS A N 1
ATOM 2359 C CA . LYS A 1 304 ? -36.251 16.093 -22.041 1.00 56.50 304 LYS A CA 1
ATOM 2360 C C . LYS A 1 304 ? -37.671 16.664 -22.073 1.00 56.50 304 LYS A C 1
ATOM 2362 O O . LYS A 1 304 ? -38.251 16.815 -23.145 1.00 56.50 304 LYS A O 1
ATOM 2367 N N . VAL A 1 305 ? -38.238 16.964 -20.906 1.00 56.22 305 VAL A N 1
ATOM 2368 C CA . VAL A 1 305 ? -39.528 17.658 -20.805 1.00 56.22 305 VAL A CA 1
ATOM 2369 C C . VAL A 1 305 ? -39.302 19.109 -21.219 1.00 56.22 305 VAL A C 1
ATOM 2371 O O . VAL A 1 305 ? -38.715 19.896 -20.478 1.00 56.22 305 VAL A O 1
ATOM 2374 N N . VAL A 1 306 ? -39.719 19.455 -22.437 1.00 54.91 306 VAL A N 1
ATOM 2375 C CA . VAL A 1 306 ? -39.695 20.836 -22.929 1.00 54.91 306 VAL A CA 1
ATOM 2376 C C . VAL A 1 306 ? -40.969 21.519 -22.442 1.00 54.91 306 VAL A C 1
ATOM 2378 O O . VAL A 1 306 ? -41.990 21.535 -23.119 1.00 54.91 306 VAL A O 1
ATOM 2381 N N . GLY A 1 307 ? -40.913 22.035 -21.220 1.00 71.88 307 GLY A N 1
ATOM 2382 C CA . GLY A 1 307 ? -41.946 22.875 -20.626 1.00 71.88 307 GLY A CA 1
ATOM 2383 C C . GLY A 1 307 ? -41.285 23.926 -19.744 1.00 71.88 307 GLY A C 1
ATOM 2384 O O . GLY A 1 307 ? -40.256 23.649 -19.127 1.00 71.88 307 GLY A O 1
ATOM 2385 N N . LEU A 1 308 ? -41.841 25.142 -19.715 1.00 54.78 308 LEU A N 1
ATOM 2386 C CA . LEU A 1 308 ? -41.358 26.216 -18.848 1.00 54.78 308 LEU A CA 1
ATOM 2387 C C . LEU A 1 308 ? -41.426 25.743 -17.391 1.00 54.78 308 LEU A C 1
ATOM 2389 O O . LEU A 1 308 ? -42.508 25.648 -16.811 1.00 54.78 308 LEU A O 1
ATOM 2393 N N . TRP A 1 309 ? -40.266 25.449 -16.806 1.00 56.97 309 TRP A N 1
ATOM 2394 C CA . TRP A 1 309 ? -40.127 25.216 -15.376 1.00 56.97 309 TRP A CA 1
ATOM 2395 C C . TRP A 1 309 ? -40.551 26.488 -14.642 1.00 56.97 309 TRP A C 1
ATOM 2397 O O . TRP A 1 309 ? -39.832 27.486 -14.647 1.00 56.97 309 TRP A O 1
ATOM 2407 N N . LYS A 1 310 ? -41.740 26.471 -14.036 1.00 68.00 310 LYS A N 1
ATOM 2408 C CA . LYS A 1 310 ? -42.160 27.527 -13.115 1.00 68.00 310 LYS A CA 1
ATOM 2409 C C . LYS A 1 310 ? -41.565 27.203 -11.742 1.00 68.00 310 LYS A C 1
ATOM 2411 O O . LYS A 1 310 ? -41.918 26.158 -11.192 1.00 68.00 310 LYS A O 1
ATOM 2416 N N . PRO A 1 311 ? -40.667 28.036 -11.188 1.00 61.53 311 PRO A N 1
ATOM 2417 C CA . PRO A 1 311 ? -40.137 27.805 -9.852 1.00 61.53 311 PRO A CA 1
ATOM 2418 C C . PRO A 1 311 ? -41.288 27.889 -8.843 1.00 61.53 311 PRO A C 1
ATOM 2420 O O . PRO A 1 311 ? -41.966 28.913 -8.756 1.00 61.53 311 PRO A O 1
ATOM 2423 N N . LYS A 1 312 ? -41.532 26.802 -8.105 1.00 73.50 312 LYS A N 1
ATOM 2424 C CA . LYS A 1 312 ? -42.425 26.811 -6.943 1.00 73.50 312 LYS A CA 1
ATOM 2425 C C . LYS A 1 312 ? -41.583 27.005 -5.676 1.00 73.50 312 LYS A C 1
ATOM 2427 O O . LYS A 1 312 ? -40.561 26.331 -5.545 1.00 73.50 312 LYS A O 1
ATOM 2432 N N . PRO A 1 313 ? -41.973 27.908 -4.763 1.00 69.31 313 PRO A N 1
ATOM 2433 C CA . PRO A 1 313 ? -41.276 28.089 -3.497 1.00 69.31 313 PRO A CA 1
ATOM 2434 C C . PRO A 1 313 ? -41.409 26.845 -2.609 1.00 69.31 313 PRO A C 1
ATOM 2436 O O . PRO A 1 313 ? -42.409 26.125 -2.650 1.00 69.31 313 PRO A O 1
ATOM 2439 N N . ILE A 1 314 ? -40.378 26.604 -1.800 1.00 53.50 314 ILE A N 1
ATOM 2440 C CA . ILE A 1 314 ? -40.368 25.562 -0.769 1.00 53.50 314 ILE A CA 1
ATOM 2441 C C . ILE A 1 314 ? -41.487 25.871 0.236 1.00 53.50 314 ILE A C 1
ATOM 2443 O O . ILE A 1 314 ? -41.527 26.969 0.784 1.00 53.50 314 ILE A O 1
ATOM 2447 N N . GLY A 1 315 ? -42.402 24.916 0.440 1.00 70.69 315 GLY A N 1
ATOM 2448 C CA . GLY A 1 315 ? -43.571 25.054 1.323 1.00 70.69 315 GLY A CA 1
ATOM 2449 C C . GLY A 1 315 ? -44.937 25.024 0.623 1.00 70.69 315 GLY A C 1
ATOM 2450 O O . GLY A 1 315 ? -45.953 25.161 1.291 1.00 70.69 315 GLY A O 1
ATOM 2451 N N . TRP A 1 316 ? -44.992 24.841 -0.700 1.00 74.56 316 TRP A N 1
ATOM 2452 C CA . TRP A 1 316 ? -46.266 24.732 -1.422 1.00 74.56 316 TRP A CA 1
ATOM 2453 C C . TRP A 1 316 ? -46.903 23.345 -1.227 1.00 74.56 316 TRP A C 1
ATOM 2455 O O . TRP A 1 316 ? -46.392 22.358 -1.765 1.00 74.56 316 TRP A O 1
ATOM 2465 N N . LEU A 1 317 ? -48.008 23.266 -0.478 1.00 74.56 317 LEU A N 1
ATOM 2466 C CA . LEU A 1 317 ? -48.861 22.075 -0.426 1.00 74.56 317 LEU A CA 1
ATOM 2467 C C . LEU A 1 317 ? -49.878 22.091 -1.583 1.00 74.56 317 LEU A C 1
ATOM 2469 O O . LEU A 1 317 ? -50.364 23.162 -1.944 1.00 74.56 317 LEU A O 1
ATOM 2473 N N . PRO A 1 318 ? -50.184 20.934 -2.199 1.00 72.19 318 PRO A N 1
ATOM 2474 C CA . PRO A 1 318 ? -51.243 20.831 -3.199 1.00 72.19 318 PRO A CA 1
ATOM 2475 C C . PRO A 1 318 ? -52.621 21.113 -2.592 1.00 72.19 318 PRO A C 1
ATOM 2477 O O . PRO A 1 318 ? -52.903 20.654 -1.485 1.00 72.19 318 PRO A O 1
ATOM 2480 N N . ASP A 1 319 ? -53.485 21.795 -3.348 1.00 64.69 319 ASP A N 1
ATOM 2481 C CA . ASP A 1 319 ? -54.884 22.018 -2.967 1.00 64.69 319 ASP A CA 1
ATOM 2482 C C . ASP A 1 319 ? -55.553 20.677 -2.600 1.00 64.69 319 ASP A C 1
ATOM 2484 O O . ASP A 1 319 ? -55.570 19.745 -3.410 1.00 64.69 319 ASP A O 1
ATOM 2488 N N . GLY A 1 320 ? -56.057 20.573 -1.363 1.00 69.31 320 GLY A N 1
ATOM 2489 C CA . GLY A 1 320 ? -56.709 19.373 -0.813 1.00 69.31 320 GLY A CA 1
ATOM 2490 C C . GLY A 1 320 ? -55.974 18.665 0.335 1.00 69.31 320 GLY A C 1
ATOM 2491 O O . GLY A 1 320 ? -56.455 17.638 0.798 1.00 69.31 320 GLY A O 1
ATOM 2492 N N . TRP A 1 321 ? -54.831 19.180 0.803 1.00 66.62 321 TRP A N 1
ATOM 2493 C CA . TRP A 1 321 ? -54.092 18.622 1.953 1.00 66.62 321 TRP A CA 1
ATOM 2494 C C . TRP A 1 321 ? -54.469 19.227 3.323 1.00 66.62 321 TRP A C 1
ATOM 2496 O O . TRP A 1 321 ? -53.909 18.810 4.333 1.00 66.62 321 TRP A O 1
ATOM 2506 N N . ASP A 1 322 ? -55.418 20.170 3.376 1.00 62.44 322 ASP A N 1
ATOM 2507 C CA . ASP A 1 322 ? -55.796 20.893 4.605 1.00 62.44 322 ASP A CA 1
ATOM 2508 C C . ASP A 1 322 ? -56.982 20.276 5.389 1.00 62.44 322 ASP A C 1
ATOM 2510 O O . ASP A 1 322 ? -57.382 20.836 6.407 1.00 62.44 322 ASP A O 1
ATOM 2514 N N . GLU A 1 323 ? -57.557 19.138 4.976 1.00 57.78 323 GLU A N 1
ATOM 2515 C CA . GLU A 1 323 ? -58.821 18.636 5.567 1.00 57.78 323 GLU A CA 1
ATOM 2516 C C . GLU A 1 323 ? -58.708 17.576 6.686 1.00 57.78 323 GLU A C 1
ATOM 2518 O O . GLU A 1 323 ? -59.735 17.095 7.150 1.00 57.78 323 GLU A O 1
ATOM 2523 N N . ASP A 1 324 ? -57.521 17.268 7.221 1.00 58.81 324 ASP A N 1
ATOM 2524 C CA . ASP A 1 324 ? -57.376 16.293 8.331 1.00 58.81 324 ASP A CA 1
ATOM 2525 C C . ASP A 1 324 ? -57.091 16.936 9.706 1.00 58.81 324 ASP A C 1
ATOM 2527 O O . ASP A 1 324 ? -56.410 16.366 10.563 1.00 58.81 324 ASP A O 1
ATOM 2531 N N . ALA A 1 325 ? -57.622 18.136 9.947 1.00 53.09 325 ALA A N 1
ATOM 2532 C CA . ALA A 1 325 ? -57.598 18.768 11.266 1.00 53.09 325 ALA A CA 1
ATOM 2533 C C . ALA A 1 325 ? -59.001 19.203 11.715 1.00 53.09 325 ALA A C 1
ATOM 2535 O O . ALA A 1 325 ? -59.279 20.398 11.830 1.00 53.09 325 ALA A O 1
ATOM 2536 N N . GLN A 1 326 ? -59.867 18.224 12.000 1.00 41.19 326 GLN A N 1
ATOM 2537 C CA . GLN A 1 326 ? -61.006 18.362 12.915 1.00 41.19 326 GLN A CA 1
ATOM 2538 C C . GLN A 1 326 ? -61.359 17.027 13.570 1.00 41.19 326 GLN A C 1
ATOM 2540 O O . GLN A 1 326 ? -61.461 16.012 12.851 1.00 41.19 326 GLN A O 1
#

Sequence (326 aa):
MPSLAELKRAARTALEWLWEWYWTQLDHAFGLAPSLPTFDMGTETSVTDRLHNIIKTYVKARKQEIKSKRRSDLCTSAATAWSTYTLRFTPGGTTLPPAATQNKLLELLVTDPASILPQDKKLGSTMSGAFLVWSLFLRLFCANSPTFFPALLALVVKEINERARCEEHREGLCEWAVHMLASREWREARGNAARSMREKVLGECMTELGTWNLRLAEGIVAALDDGEKDMWSAILDASRTGSGGSIVADVAAKSETKDTEDEMEVDLQAEEESVAEAVPAGKEGETKALTMVEVKEKIRGPQKVVGLWKPKPIGWLPDGWDEDAQ

Foldseek 3Di:
DDDPVVVVVVVVVVVVVVVVLVVVVVCVLVVVPDDDDDDDPCPPVVLLVQLVVLVVQLLVLLVVCVVVVPDPVPRCSLVSSVVSQQSVAPDPPDRGHDPVSLVSNLCCCQPVVNVLDDNPQDPPDDSVVSCSRPLSNQLVCLVVPVVNLVSNLVSLLVSLPDPVDDPSSNVSSLVVNLCCLQPPSNDVSCDPVNVVVLVVLLVVLLVDPDPSSLSSLVSNLVRDDPVVNVVSVVSSVVSVVVVPPDDDDDDDDDDDDDDDDDDDDDDDDDDDDDDDDDDDDDDDDDDDDDDDDDDDDDPDDDDDPPDPPDDDDPPDDPPPPPPPDD

Secondary structure (DSSP, 8-state):
---HHHHHHHHHHHHHHHHHHHHHHHHHHTT-S-------S-HHHHHHHHHHHHHHHHHHHHHHHHHTT--GGG--HHHHHHHHHHHHHPPTT-SS--HHHHHHHHHHHHSTT-TTS-TT--TT---HHHHHHHHHHHHHHHHH-TTHHHHHHHHHHHHHT-TTS-HHHHHHHHHHHHHHHH-GGGHHHHGGGHHHHHHHHHHHHHHS--HHHHHHHHHHHTTS-HHHHHHHHHHHHHHHHHTT--------------------------------------------------------------S--PPPPTT-PPTT-S----

pLDDT: mean 76.69, std 23.74, range [27.98, 97.81]

Organism: NCBI:txid1769908

InterPro domains:
  IPR007174 Las1 [PTHR15002] (1-319)

Radius of gyration: 30.95 Å; chains: 1; bounding box: 101×83×50 Å

=== Feature glossary ===
Key to the feature types in this record:

— What the protein is —

Primary structure: the covalent order of the twenty standard amino acids along the backbone. Two proteins with the same sequence will (almost always) fold to the same structure; two with 30% identity often share a fold but not the details.

Database cross-references. InterPro integrates a dozen domain/family signature databases into unified entries with residue-range hits. GO terms attach function/process/location labels with evidence codes. CATH codes position the fold in a four-level structural taxonomy. Organism is the NCBI-taxonomy species name.

— Where its atoms are —

The mmCIF block holds the 3D Cartesian coordinates of each backbone atom (N, Cα, C, O) in ångströms. mmCIF is the PDB's canonical archive format — a tagged-loop text representation of the atomic model.

Six rendered views show the 3D structure from the faces of a cube — i.e. along ±x, ±y, ±z. Rendering representation is drawn randomly per protein from cartoon (secondary-structure ribbons), sticks (backbone bonds), or molecular surface; coloring is either N→C rainbow (blue at the N-terminus through red at the C-terminus) or one color per chain.

— Local backbone conformation —

DSSP 8-state secondary structure assigns each residue one of H (α-helix), G (3₁₀-helix), I (π-helix), E (extended β-strand), B (isolated β-bridge), T (hydrogen-bonded turn), S (bend), or '-' (coil). The assignment is computed from backbone hydrogen-bond geometry via the Kabsch–Sander algorithm.

P-SEA three-state annotation labels each residue as helix, strand, or coil based purely on the geometry of the Cα trace. It serves as a fallback when the full backbone (and thus DSSP) is unavailable.

The φ/ψ torsion pair specifies the backbone conformation at each residue. φ rotates about the N–Cα bond, ψ about the Cα–C bond. Steric clashes forbid most of the (φ, ψ) plane — the allowed regions (α-helix basin, β-sheet basin, left-handed helix) are the Ramachandran-allowed regions.

— Global shape and packing —

The geometric summary reports three shape descriptors. Rg (radius of gyration) measures how spread out the Cα atoms are about their centre of mass; compact globular proteins have small Rg, elongated or unfolded ones large. Cα contacts (<8 Å, |i−j|>4) count long-range residue pairs in spatial proximity — high for tightly packed folds, near zero for rods or random coil. The bounding-box extents give the protein's footprint along x, y, z in Å.

Accessible surface area quantifies burial. A residue with SASA near zero is packed into the hydrophobic core; one with SASA >100 Å² sits on the surface. Computed here via the Shrake–Rupley numerical algorithm with a 1.4 Å probe.

Plot images: a contact map (which residues are close in 3D, as an N×N binary image), a Ramachandran scatter (backbone torsion angles, revealing secondary-structure composition at a glance), and — for AlphaFold structures — a PAE heatmap (pairwise prediction confidence).

— Structural neighborhood —

The Foldseek 3Di string encodes local tertiary geometry as a 20-letter alphabet — one character per residue — derived from the relative positions of nearby Cα atoms. Unlike the amino-acid sequence, 3Di is a direct function of the 3D structure, so two proteins with the same fold have similar 3Di strings even at low sequence identity.

Nearest PDB neighbors are the top structural matches found by Foldseek when searching this structure against the entire Protein Data Bank. Each hit reports a TM-score (0 to 1; >0.5 almost always implies the same fold) and an E-value. These are *structural* homologs — they may share no detectable sequence similarity.

— Confidence and disorder —

For AlphaFold models, the B-factor field carries pLDDT — the model's own estimate of local accurac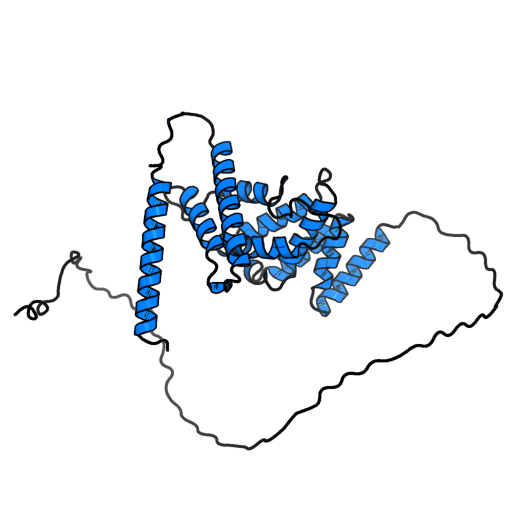y on a 0–100 scale. Regions with pLDDT<50 should be treated as essentially unmodeled; they often correspond to intrinsically disordered segments.

B-factor (Debye–Waller factor) reflects atomic displacement in the crystal lattice. It is an experimental observable (units Å²), not a prediction; low values mean the atom is pinned down, high values mean it moves or is heterogeneous across the crystal.

Predicted aligned error is AlphaFold's pairwise confidence. Unlike pLDDT (per-residue), PAE is per-residue-pair and captures whether two parts of the structure are correctly placed relative to each other. Units are ångströms of expected positional error.